Protein AF-A0A3P6SMK1-F1 (afdb_monomer)

Nearest PDB structures (foldseek):
  1g3j-assembly1_A  TM=5.203E-01  e=1.208E-01  Homo sapiens
  7uwi-assembly1_A  TM=5.071E-01  e=1.392E-01  Homo sapiens
  1i7w-assembly1_A  TM=5.171E-01  e=2.229E-01  Mus musculus
  8ru3-assembly1_A  TM=5.133E-01  e=2.691E-01  Homo sapiens
  8eic-assembly1_A  TM=4.887E-01  e=2.449E-01  Homo sapiens

Radius of gyration: 20.31 Å; Cα contacts (8 Å, |Δi|>4): 198; chains: 1; bounding box: 47×31×77 Å

Solvent-accessible surface area (backbone atoms only — not comparable to full-atom values): 10513 Å² total; per-residue (Å²): 108,69,67,59,52,45,54,44,60,34,98,53,89,79,8,54,44,49,51,21,54,69,41,92,47,65,67,42,26,45,50,19,49,52,49,49,49,56,52,60,73,69,58,65,96,82,59,67,70,54,58,57,50,49,49,50,51,38,60,46,52,46,71,41,86,88,62,50,71,69,50,38,52,52,29,34,50,44,46,48,50,48,36,71,71,41,67,92,48,20,64,63,51,49,50,55,51,49,53,55,27,48,54,42,52,61,45,89,68,90,48,71,58,44,42,38,39,18,26,47,35,46,22,39,40,25,69,77,37,42,71,69,38,58,79,46,38,72,60,52,63,68,31,48,69,63,46,46,65,42,92,50,65,68,40,20,55,40,30,48,54,18,50,51,35,46,50,52,52,51,53,54,50,53,54,51,52,53,52,51,48,53,52,52,49,53,55,56,51,62,62,69,72,73,122

Foldseek 3Di:
DVVVLCQCQPPDCPHQLNCQLPDPDQVSNLVSLVNLLVSLVVDDPDPVVSLVVSLVSLVVSLVDPPHDLVSLLSSLLSLLSSLVSVVVCNVVSLVVLLVQLLCLLPDPDDDPSSLSSSLSNLLSCLQRVVVVSLVCLVSVVVRLVVQCPDPDPSSVVSSVSSVVSSVVSVVVVVVVVVVVVVVVVVVVVVVVVPD

Structure (mmCIF, N/CA/C/O backbone):
data_AF-A0A3P6SMK1-F1
#
_entry.id   AF-A0A3P6SMK1-F1
#
loop_
_atom_site.group_PDB
_atom_site.id
_atom_site.type_symbol
_atom_site.label_atom_id
_atom_site.label_alt_id
_atom_site.label_comp_id
_atom_site.label_asym_id
_atom_site.label_entity_id
_atom_site.label_seq_id
_atom_site.pdbx_PDB_ins_code
_atom_site.Cartn_x
_atom_site.Cartn_y
_atom_site.Cartn_z
_atom_site.occupancy
_atom_site.B_iso_or_equiv
_atom_site.auth_seq_id
_atom_site.auth_comp_id
_atom_site.auth_asym_id
_atom_site.auth_atom_id
_atom_site.pdbx_PDB_model_num
ATOM 1 N N . MET A 1 1 ? 26.838 -14.181 -11.789 1.00 58.75 1 MET A N 1
ATOM 2 C CA . MET A 1 1 ? 25.567 -13.913 -11.071 1.00 58.75 1 MET A CA 1
ATOM 3 C C . MET A 1 1 ? 25.528 -12.491 -10.510 1.00 58.75 1 MET A C 1
ATOM 5 O O . MET A 1 1 ? 24.612 -11.769 -10.865 1.00 58.75 1 MET A O 1
ATOM 9 N N . GLN A 1 2 ? 26.526 -12.046 -9.734 1.00 58.38 2 GLN A N 1
ATOM 10 C CA . GLN A 1 2 ? 26.602 -10.652 -9.251 1.00 58.38 2 GLN A CA 1
ATOM 11 C C . GLN A 1 2 ? 26.671 -9.601 -10.376 1.00 58.38 2 GLN A C 1
ATOM 13 O O . GLN A 1 2 ? 25.972 -8.601 -10.291 1.00 58.38 2 GLN A O 1
ATOM 18 N N . GLU A 1 3 ? 27.416 -9.850 -11.461 1.00 59.75 3 GLU A N 1
ATOM 19 C CA . GLU A 1 3 ? 27.462 -8.934 -12.620 1.00 59.75 3 GLU A CA 1
ATOM 20 C C . GLU A 1 3 ? 26.088 -8.756 -13.293 1.00 59.75 3 GLU A C 1
ATOM 22 O O . GLU A 1 3 ? 25.699 -7.643 -13.634 1.00 59.75 3 GLU A O 1
ATOM 27 N N . PHE A 1 4 ? 25.303 -9.832 -13.400 1.00 63.50 4 PHE A N 1
ATOM 28 C CA . PHE A 1 4 ? 23.943 -9.788 -13.947 1.00 63.50 4 PHE A CA 1
ATOM 29 C C . PHE A 1 4 ? 22.987 -8.987 -13.050 1.00 63.50 4 PHE A 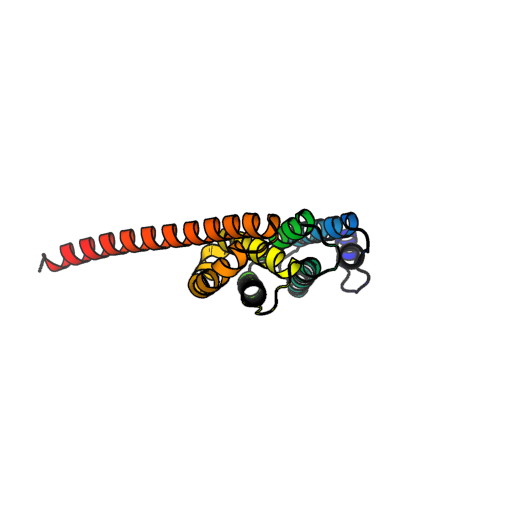C 1
ATOM 31 O O . PHE A 1 4 ? 22.251 -8.136 -13.540 1.00 63.50 4 PHE A O 1
ATOM 38 N N . ILE A 1 5 ? 23.050 -9.190 -11.728 1.00 65.56 5 ILE A N 1
ATOM 39 C CA . ILE A 1 5 ? 22.283 -8.394 -10.754 1.00 65.56 5 ILE A CA 1
ATOM 40 C C . ILE A 1 5 ? 22.693 -6.917 -10.831 1.00 65.56 5 ILE A C 1
ATOM 42 O O . ILE A 1 5 ? 21.832 -6.043 -10.826 1.00 65.56 5 ILE A O 1
ATOM 46 N N . SER A 1 6 ? 23.991 -6.628 -10.976 1.00 64.12 6 SER A N 1
ATOM 47 C 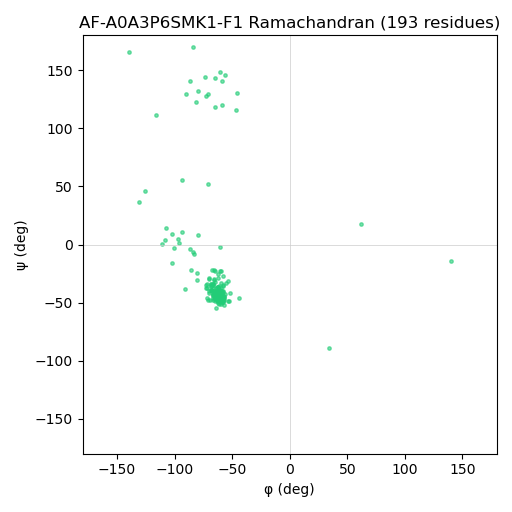CA . SER A 1 6 ? 24.480 -5.251 -11.099 1.00 64.12 6 SER A CA 1
ATOM 48 C C . SER A 1 6 ? 24.036 -4.562 -12.389 1.00 64.12 6 SER A C 1
ATOM 50 O O . SER A 1 6 ? 23.745 -3.374 -12.342 1.00 64.12 6 SER A O 1
ATOM 52 N N . PHE A 1 7 ? 23.916 -5.293 -13.505 1.00 66.81 7 PHE A N 1
ATOM 53 C CA . PHE A 1 7 ? 23.360 -4.768 -14.756 1.00 66.81 7 PHE A CA 1
ATOM 54 C C . PHE A 1 7 ? 21.876 -4.409 -14.596 1.00 66.81 7 PHE A C 1
ATOM 56 O O . PHE A 1 7 ? 21.446 -3.314 -14.963 1.00 66.81 7 PHE A O 1
ATOM 63 N N . LEU A 1 8 ? 21.097 -5.295 -13.972 1.00 62.97 8 LEU A N 1
ATOM 64 C CA . LEU A 1 8 ? 19.675 -5.057 -13.709 1.00 62.97 8 LEU A CA 1
ATOM 65 C C . LEU A 1 8 ? 19.440 -3.892 -12.734 1.00 62.97 8 LEU A C 1
ATOM 67 O O . LEU A 1 8 ? 18.452 -3.171 -12.867 1.00 62.97 8 LEU A O 1
ATOM 71 N N . ASP A 1 9 ? 20.360 -3.686 -11.789 1.00 63.62 9 ASP A N 1
ATOM 72 C CA . ASP A 1 9 ? 20.275 -2.673 -10.733 1.00 63.62 9 ASP A CA 1
ATOM 73 C C . ASP A 1 9 ? 21.145 -1.418 -10.972 1.00 63.62 9 ASP A C 1
ATOM 75 O O . ASP A 1 9 ? 21.279 -0.567 -10.079 1.00 63.62 9 ASP A O 1
ATOM 79 N N . THR A 1 10 ? 21.740 -1.275 -12.164 1.00 63.59 10 THR A N 1
ATOM 80 C CA . THR A 1 10 ? 22.695 -0.196 -12.471 1.00 63.59 10 THR A CA 1
ATOM 81 C C . THR A 1 10 ? 22.158 1.149 -11.968 1.00 63.59 10 THR A C 1
ATOM 83 O O . THR A 1 10 ? 20.995 1.480 -12.183 1.00 63.59 10 THR A O 1
ATOM 86 N N . LYS A 1 11 ? 22.961 1.934 -11.230 1.00 59.03 11 LYS A N 1
ATOM 87 C CA . LYS A 1 11 ? 22.541 3.226 -10.641 1.00 59.03 11 LYS A CA 1
ATOM 88 C C . LYS A 1 11 ? 22.348 4.332 -11.695 1.00 59.03 11 LYS A C 1
ATOM 90 O O . LYS A 1 11 ? 22.907 5.413 -11.555 1.00 59.03 11 LYS A O 1
ATOM 95 N N . SER A 1 12 ? 21.563 4.080 -12.737 1.00 56.66 12 SER A N 1
ATOM 96 C CA . SER A 1 12 ? 21.211 5.048 -13.772 1.00 56.66 12 SER A CA 1
ATOM 97 C C . SER A 1 12 ? 19.739 4.920 -14.182 1.00 56.66 12 SER A C 1
ATOM 99 O O . SER A 1 12 ? 19.064 3.926 -13.900 1.00 56.66 12 SER A O 1
ATOM 101 N N . GLU A 1 13 ? 19.256 5.934 -14.897 1.00 57.19 13 GLU A N 1
ATOM 102 C CA . GLU A 1 13 ? 17.967 5.950 -15.607 1.00 57.19 13 GLU A CA 1
ATOM 103 C C . GLU A 1 13 ? 17.864 4.857 -16.698 1.00 57.19 13 GLU A C 1
ATOM 105 O O . GLU A 1 13 ? 16.825 4.710 -17.329 1.00 57.19 13 GLU A O 1
ATOM 110 N N . GLN A 1 14 ? 18.926 4.069 -16.903 1.00 58.28 14 GLN A N 1
ATOM 111 C CA . GLN A 1 14 ? 19.015 2.955 -17.855 1.00 58.28 14 GLN A CA 1
ATOM 112 C C . GLN A 1 14 ? 18.997 1.588 -17.146 1.00 58.28 14 GLN A C 1
ATOM 114 O O . GLN A 1 14 ? 19.381 0.578 -17.726 1.00 58.28 14 GLN A O 1
ATOM 119 N N . SER A 1 15 ? 18.622 1.529 -15.861 1.00 77.56 15 SER A N 1
ATOM 120 C CA . SER A 1 15 ? 18.376 0.230 -15.219 1.00 77.56 15 SER A CA 1
ATOM 121 C C . SER A 1 15 ? 17.177 -0.461 -15.864 1.00 77.56 15 SER A C 1
ATOM 123 O O . SER A 1 15 ? 16.170 0.188 -16.152 1.00 77.56 15 SER A O 1
ATOM 125 N N . ALA A 1 16 ? 17.238 -1.787 -15.993 1.00 83.50 16 ALA A N 1
ATOM 126 C CA . ALA A 1 16 ? 16.109 -2.582 -16.480 1.00 83.50 16 ALA A CA 1
ATOM 127 C C . ALA A 1 16 ? 14.836 -2.341 -15.644 1.00 83.50 16 ALA A C 1
ATOM 129 O O . ALA A 1 16 ? 13.730 -2.324 -16.177 1.00 83.50 16 ALA A O 1
ATOM 130 N N . VAL A 1 17 ? 14.992 -2.082 -14.337 1.00 87.69 17 VAL A N 1
ATOM 131 C CA . VAL A 1 17 ? 13.890 -1.670 -13.452 1.00 87.69 17 VAL A CA 1
ATOM 132 C C . VAL A 1 17 ? 13.245 -0.373 -13.935 1.00 87.69 17 VAL A C 1
ATOM 134 O O . VAL A 1 17 ? 12.023 -0.302 -14.036 1.00 87.69 17 VAL A O 1
ATOM 137 N N . HIS A 1 18 ? 14.044 0.655 -14.222 1.00 89.31 18 HIS A N 1
ATOM 138 C CA . HIS A 1 18 ? 13.529 1.936 -14.694 1.00 89.31 18 HIS A CA 1
ATOM 139 C C . HIS A 1 18 ? 12.824 1.784 -16.048 1.00 89.31 18 HIS A C 1
ATOM 141 O O . HIS A 1 18 ? 11.696 2.245 -16.198 1.00 89.31 18 HIS A O 1
ATOM 147 N N . GLU A 1 19 ? 13.431 1.084 -17.005 1.00 90.50 19 GLU A N 1
ATOM 148 C CA . GLU A 1 19 ? 12.826 0.848 -18.323 1.00 90.50 19 GLU A CA 1
ATOM 149 C C . GLU A 1 19 ? 11.464 0.149 -18.213 1.00 90.50 19 GLU A C 1
ATOM 151 O O . GLU A 1 19 ? 10.476 0.638 -18.759 1.00 90.50 19 GLU A O 1
ATOM 156 N N . CYS A 1 20 ? 11.376 -0.918 -17.414 1.00 92.88 20 CYS A N 1
ATOM 157 C CA . CYS A 1 20 ? 10.127 -1.650 -17.199 1.00 92.88 20 CYS A CA 1
ATOM 158 C C . CYS A 1 20 ? 9.047 -0.780 -16.533 1.00 92.88 20 CYS A C 1
ATOM 160 O O . CYS A 1 20 ? 7.900 -0.752 -16.972 1.00 92.88 20 CYS A O 1
ATOM 162 N N . ILE A 1 21 ? 9.398 -0.041 -15.473 1.00 93.25 21 ILE A N 1
ATOM 163 C CA . ILE A 1 21 ? 8.440 0.766 -14.696 1.00 93.25 21 ILE A CA 1
ATOM 164 C C . ILE A 1 21 ? 7.863 1.928 -15.516 1.00 93.25 21 ILE A C 1
ATOM 166 O O . ILE A 1 21 ? 6.707 2.301 -15.317 1.00 93.25 21 ILE A O 1
ATOM 170 N N . TYR A 1 22 ? 8.647 2.512 -16.423 1.00 92.19 22 TYR A N 1
ATOM 171 C CA . TYR A 1 22 ? 8.221 3.644 -17.251 1.00 92.19 22 TYR A CA 1
ATOM 172 C C . TYR A 1 22 ? 7.723 3.236 -18.642 1.00 92.19 22 TYR A C 1
ATOM 174 O O . TYR A 1 22 ? 7.319 4.107 -19.417 1.00 92.19 22 TYR A O 1
ATOM 182 N N . SER A 1 23 ? 7.697 1.937 -18.943 1.00 92.75 23 SER A N 1
ATOM 183 C CA . SER A 1 23 ? 7.122 1.412 -20.177 1.00 92.75 23 SER A CA 1
ATOM 184 C C . SER A 1 23 ? 5.657 1.837 -20.348 1.00 92.75 23 SER A C 1
ATOM 186 O O . SER A 1 23 ? 4.926 1.963 -19.361 1.00 92.75 23 SER A O 1
ATOM 188 N N . PRO A 1 24 ? 5.173 2.072 -21.580 1.00 92.44 24 PRO A N 1
ATOM 189 C CA . PRO A 1 24 ? 3.744 2.217 -21.829 1.00 92.44 24 PRO A CA 1
ATOM 190 C C . PRO A 1 24 ? 2.968 0.909 -21.611 1.00 92.44 24 PRO A C 1
ATOM 192 O O . PRO A 1 24 ? 1.760 0.979 -21.372 1.00 92.44 24 PRO A O 1
ATOM 195 N N . ASP A 1 25 ? 3.631 -0.250 -21.681 1.00 94.44 25 ASP A N 1
ATOM 196 C CA . ASP A 1 2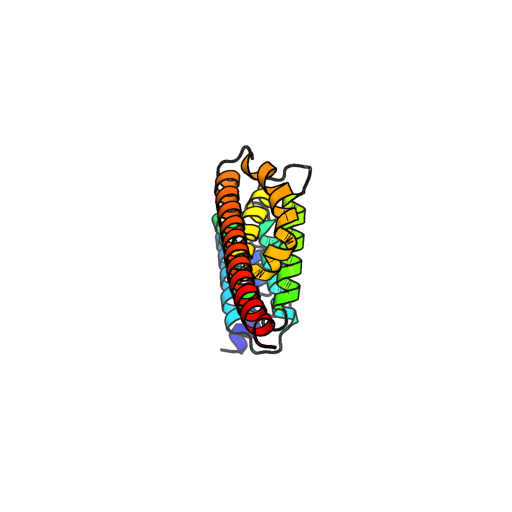5 ? 3.001 -1.555 -21.497 1.00 94.44 25 ASP A CA 1
ATOM 197 C C . ASP A 1 25 ? 2.788 -1.871 -20.011 1.00 94.44 25 ASP A C 1
ATOM 199 O O . ASP A 1 25 ? 3.669 -1.728 -19.161 1.00 94.44 25 ASP A O 1
ATOM 203 N N . LEU A 1 26 ? 1.575 -2.306 -19.691 1.00 94.81 26 LEU A N 1
ATOM 204 C CA . LEU A 1 26 ? 1.170 -2.651 -18.340 1.00 94.81 26 LEU A CA 1
ATOM 205 C C . LEU A 1 26 ? 1.877 -3.914 -17.840 1.00 94.81 26 LEU A C 1
ATOM 207 O O . LEU A 1 26 ? 2.206 -3.994 -16.654 1.00 94.81 26 LEU A O 1
ATOM 211 N N . ASP A 1 27 ? 2.117 -4.882 -18.722 1.00 95.56 27 ASP A N 1
ATOM 212 C CA . ASP A 1 27 ? 2.786 -6.125 -18.345 1.00 95.56 27 ASP A CA 1
ATOM 213 C C . ASP A 1 27 ? 4.274 -5.884 -18.067 1.00 95.56 27 ASP A C 1
ATOM 215 O O . ASP A 1 27 ? 4.798 -6.399 -17.077 1.00 95.56 27 ASP A O 1
ATOM 219 N N . GLU A 1 28 ? 4.927 -4.999 -18.826 1.00 95.38 28 GLU A N 1
ATOM 220 C CA . GLU A 1 28 ? 6.287 -4.540 -18.519 1.00 95.38 28 GLU A CA 1
ATOM 221 C C . GLU A 1 28 ? 6.357 -3.790 -17.181 1.00 95.38 28 GLU A C 1
ATOM 223 O O . GLU A 1 28 ? 7.241 -4.072 -16.368 1.00 95.38 28 GLU A O 1
ATOM 228 N N . LYS A 1 29 ? 5.385 -2.924 -16.860 1.00 95.75 29 LYS A N 1
ATOM 229 C CA . LYS A 1 29 ? 5.321 -2.295 -15.525 1.00 95.75 29 LYS A CA 1
ATOM 230 C C . LYS A 1 29 ? 5.222 -3.331 -14.413 1.00 95.75 29 LYS A C 1
ATOM 232 O O . LYS A 1 29 ? 5.931 -3.231 -13.410 1.00 95.75 29 LYS A O 1
ATOM 237 N N . LYS A 1 30 ? 4.353 -4.336 -14.578 1.00 96.31 30 LYS A N 1
ATOM 238 C CA . LYS A 1 30 ? 4.196 -5.437 -13.615 1.00 96.31 30 LYS A CA 1
ATOM 239 C C . LYS A 1 30 ? 5.488 -6.244 -13.490 1.00 96.31 30 LYS A C 1
ATOM 241 O O . LYS A 1 30 ? 5.900 -6.537 -12.368 1.00 96.31 30 LYS A O 1
ATOM 246 N N . ALA A 1 31 ? 6.169 -6.531 -14.600 1.00 95.44 31 ALA A N 1
ATOM 247 C CA . ALA A 1 31 ? 7.483 -7.168 -14.598 1.00 95.44 31 ALA A CA 1
ATOM 248 C C . ALA A 1 31 ? 8.519 -6.335 -13.823 1.00 95.44 31 ALA A C 1
ATOM 250 O O . ALA A 1 31 ? 9.269 -6.888 -13.022 1.00 95.44 31 ALA A O 1
ATOM 251 N N . GLY A 1 32 ? 8.496 -5.006 -13.966 1.00 94.81 32 GLY A N 1
ATOM 252 C CA . GLY A 1 32 ? 9.325 -4.086 -13.184 1.00 94.81 32 GLY A CA 1
ATOM 253 C C . GLY A 1 32 ? 9.083 -4.187 -11.674 1.00 94.81 32 GLY A C 1
ATOM 254 O O . GLY A 1 32 ? 10.039 -4.204 -10.898 1.00 94.81 32 GLY A O 1
ATOM 255 N N . ILE A 1 33 ? 7.824 -4.323 -11.240 1.00 96.50 33 ILE A N 1
ATOM 256 C CA . ILE A 1 33 ? 7.478 -4.536 -9.822 1.00 96.50 33 ILE A CA 1
ATOM 257 C C . ILE A 1 33 ? 8.059 -5.863 -9.314 1.00 96.50 33 ILE A C 1
ATOM 259 O O . ILE A 1 33 ? 8.670 -5.894 -8.245 1.00 96.50 33 ILE A O 1
ATOM 263 N N . PHE A 1 34 ? 7.910 -6.951 -10.074 1.00 94.62 34 PHE A N 1
ATOM 264 C CA . PHE A 1 34 ? 8.492 -8.247 -9.707 1.00 94.62 34 PHE A CA 1
ATOM 265 C C . PHE A 1 34 ? 10.018 -8.191 -9.646 1.00 94.62 34 PHE A C 1
ATOM 267 O O . PHE A 1 34 ? 10.612 -8.702 -8.698 1.00 94.62 34 PHE A O 1
ATOM 274 N N . LEU A 1 35 ? 10.649 -7.518 -10.608 1.00 92.44 35 LEU A N 1
ATOM 275 C CA . LEU A 1 35 ? 12.094 -7.340 -10.633 1.00 92.44 35 LEU A CA 1
ATOM 276 C C . LEU A 1 35 ? 12.586 -6.605 -9.379 1.00 92.44 35 LEU A C 1
ATOM 278 O O . LEU A 1 35 ? 13.572 -7.027 -8.782 1.00 92.44 35 LEU A O 1
ATOM 282 N N . ILE A 1 36 ? 11.874 -5.566 -8.929 1.00 92.19 36 ILE A N 1
ATOM 283 C CA . ILE A 1 36 ? 12.171 -4.874 -7.665 1.00 92.19 36 ILE A CA 1
ATOM 284 C C . ILE A 1 36 ? 12.139 -5.844 -6.477 1.00 92.19 36 ILE A C 1
ATOM 286 O O . ILE A 1 36 ? 13.058 -5.821 -5.659 1.00 92.19 36 ILE A O 1
ATOM 290 N N . VAL A 1 37 ? 11.115 -6.698 -6.379 1.00 91.94 37 VAL A N 1
ATOM 291 C CA . VAL A 1 37 ? 10.989 -7.684 -5.289 1.00 91.94 37 VAL A CA 1
ATOM 292 C C . VAL A 1 37 ? 12.164 -8.665 -5.305 1.00 91.94 37 VAL A C 1
ATOM 294 O O . VAL A 1 37 ? 12.833 -8.828 -4.285 1.00 91.94 37 VAL A O 1
ATOM 297 N N . CYS A 1 38 ? 12.485 -9.240 -6.466 1.00 89.19 38 CYS A N 1
ATOM 298 C CA . CYS A 1 38 ? 13.612 -10.164 -6.609 1.00 89.19 38 CYS A CA 1
ATOM 299 C C . CYS A 1 38 ? 14.955 -9.499 -6.270 1.00 89.19 38 CYS A C 1
ATOM 301 O O . CYS A 1 38 ? 15.786 -10.078 -5.573 1.00 89.19 38 CYS A O 1
ATOM 303 N N . LEU A 1 39 ? 15.184 -8.266 -6.730 1.00 86.19 39 LEU A N 1
ATOM 304 C CA . LEU A 1 39 ? 16.423 -7.542 -6.440 1.00 86.19 39 LEU A CA 1
ATOM 305 C C . LEU A 1 39 ? 16.529 -7.161 -4.958 1.00 86.19 39 LEU A C 1
ATOM 307 O O . LEU A 1 39 ? 17.626 -7.211 -4.398 1.00 86.19 39 LEU A O 1
ATOM 311 N N . ALA A 1 40 ? 15.411 -6.824 -4.307 1.00 85.44 40 ALA A N 1
ATOM 312 C CA . ALA A 1 40 ? 15.376 -6.541 -2.875 1.00 85.44 40 ALA A CA 1
ATOM 313 C C . ALA A 1 40 ? 15.776 -7.770 -2.038 1.00 85.44 40 ALA A C 1
ATOM 315 O O . ALA A 1 40 ? 16.575 -7.629 -1.113 1.00 85.44 40 ALA A O 1
ATOM 316 N N . GLU A 1 41 ? 15.314 -8.971 -2.404 1.00 79.31 41 GLU A N 1
ATOM 317 C CA . GLU A 1 41 ? 15.696 -10.237 -1.748 1.00 79.31 41 GLU A CA 1
ATOM 318 C C . GLU A 1 41 ? 17.191 -10.548 -1.842 1.00 79.31 41 GLU A C 1
ATOM 320 O O . GLU A 1 41 ? 17.778 -11.089 -0.908 1.00 79.31 41 GLU A O 1
ATOM 325 N N . THR A 1 42 ? 17.816 -10.204 -2.968 1.00 74.25 42 THR A N 1
ATOM 326 C CA . THR A 1 42 ? 19.234 -10.511 -3.221 1.00 74.25 42 THR A CA 1
ATOM 327 C C . THR A 1 42 ? 20.211 -9.493 -2.633 1.00 74.25 42 THR A C 1
ATOM 329 O O . THR A 1 42 ? 21.425 -9.691 -2.708 1.00 74.25 42 THR A O 1
ATOM 332 N N . SER A 1 43 ? 19.708 -8.387 -2.078 1.00 63.25 43 SER A N 1
ATOM 333 C CA . SER A 1 43 ? 20.557 -7.295 -1.604 1.00 63.25 43 SER A CA 1
ATOM 334 C C . SER A 1 43 ? 21.341 -7.678 -0.340 1.00 63.25 43 SER A C 1
ATOM 336 O O . SER A 1 43 ? 20.790 -8.190 0.632 1.00 63.25 43 SER A O 1
ATOM 338 N N . ILE A 1 44 ? 22.657 -7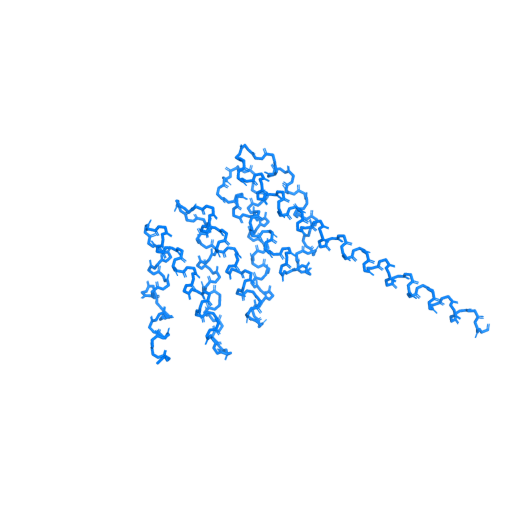.442 -0.369 1.00 57.28 44 ILE A N 1
ATOM 339 C CA . ILE A 1 44 ? 23.561 -7.640 0.773 1.00 57.28 44 ILE A CA 1
ATOM 340 C C . ILE A 1 44 ? 23.538 -6.357 1.617 1.00 57.28 44 ILE A C 1
ATOM 342 O O . ILE A 1 44 ? 23.485 -5.254 1.066 1.00 57.28 44 ILE A O 1
ATOM 346 N N . ASP A 1 45 ? 23.557 -6.497 2.947 1.00 52.88 45 ASP A N 1
ATOM 347 C CA . ASP A 1 45 ? 23.515 -5.386 3.907 1.00 52.88 45 ASP A CA 1
ATOM 348 C C . ASP A 1 45 ? 24.525 -4.272 3.511 1.00 52.88 45 ASP A C 1
ATOM 350 O O . ASP A 1 45 ? 25.734 -4.500 3.491 1.00 52.88 45 ASP A O 1
ATOM 354 N N . GLY A 1 46 ? 24.037 -3.065 3.173 1.00 53.78 46 GLY A N 1
ATOM 355 C CA . GLY A 1 46 ? 24.884 -1.897 2.855 1.00 53.78 46 GLY A CA 1
ATOM 356 C C . GLY A 1 46 ? 24.433 -1.003 1.687 1.00 53.78 46 GLY A C 1
ATOM 357 O O . GLY A 1 46 ? 24.895 0.131 1.578 1.00 53.78 46 GLY A O 1
ATOM 358 N N . GLU A 1 47 ? 23.503 -1.442 0.834 1.00 62.84 47 GLU A N 1
ATOM 359 C CA . GLU A 1 47 ? 23.048 -0.665 -0.339 1.00 62.84 47 GLU A CA 1
ATOM 360 C C . GLU A 1 47 ? 21.795 0.181 -0.061 1.00 62.84 47 GLU A C 1
ATOM 362 O O . GLU A 1 47 ? 20.784 0.115 -0.759 1.00 62.84 47 GLU A O 1
ATOM 367 N N . SER A 1 48 ? 21.891 1.030 0.960 1.00 65.25 48 SER A N 1
ATOM 368 C CA . SER A 1 48 ? 20.841 1.942 1.440 1.00 65.25 48 SER A CA 1
ATOM 369 C C . SER A 1 48 ? 20.070 2.701 0.353 1.00 65.25 48 SER A C 1
ATOM 371 O O . SER A 1 48 ? 18.840 2.742 0.360 1.00 65.25 48 SER A O 1
ATOM 373 N N . ASN A 1 49 ? 20.780 3.264 -0.627 1.00 74.25 49 ASN A N 1
ATOM 374 C CA . ASN A 1 49 ? 20.159 4.036 -1.708 1.00 74.25 49 ASN A CA 1
ATOM 375 C C . ASN A 1 49 ? 19.253 3.197 -2.625 1.00 74.25 49 ASN A C 1
ATOM 377 O O . ASN A 1 49 ? 18.370 3.758 -3.274 1.00 74.25 49 ASN A O 1
ATOM 381 N N . ARG A 1 50 ? 19.446 1.873 -2.699 1.00 79.44 50 ARG A N 1
ATOM 382 C CA . ARG A 1 50 ? 18.623 0.997 -3.545 1.00 79.44 50 ARG A CA 1
ATOM 383 C C . ARG A 1 50 ? 17.207 0.882 -2.999 1.00 79.44 50 ARG A C 1
ATOM 385 O O . ARG A 1 50 ? 16.254 1.058 -3.750 1.00 79.44 50 ARG A O 1
ATOM 392 N N . VAL A 1 51 ? 17.077 0.636 -1.697 1.00 84.31 51 VAL A N 1
ATOM 393 C CA . VAL A 1 51 ? 15.785 0.475 -1.016 1.00 84.31 51 VAL A CA 1
ATOM 394 C C . VAL A 1 51 ? 14.922 1.723 -1.201 1.00 84.31 51 VAL A C 1
ATOM 396 O O . VAL A 1 51 ? 13.783 1.636 -1.652 1.00 84.31 51 VAL A O 1
ATOM 399 N N . VAL A 1 52 ? 15.489 2.902 -0.940 1.00 86.19 52 VAL A N 1
ATOM 400 C CA . VAL A 1 52 ? 14.775 4.177 -1.102 1.00 86.19 52 VAL A CA 1
ATOM 401 C C . VAL A 1 52 ? 14.353 4.394 -2.560 1.00 86.19 52 VAL A C 1
ATOM 403 O O . VAL A 1 52 ? 13.220 4.799 -2.828 1.00 86.19 52 VAL A O 1
ATOM 406 N N . ARG A 1 53 ? 15.228 4.080 -3.523 1.00 88.38 53 ARG A N 1
ATOM 407 C CA . ARG A 1 53 ? 14.919 4.171 -4.958 1.00 88.38 53 ARG A CA 1
ATOM 408 C C . ARG A 1 53 ? 13.783 3.231 -5.367 1.00 88.38 53 ARG A C 1
ATOM 410 O O . ARG A 1 53 ? 12.870 3.661 -6.064 1.00 88.38 53 ARG A O 1
ATOM 417 N N . PHE A 1 54 ? 13.813 1.977 -4.927 1.00 91.31 54 PHE A N 1
ATOM 418 C CA . PHE A 1 54 ? 12.756 1.005 -5.205 1.00 91.31 54 PHE A CA 1
ATOM 419 C C . PHE A 1 54 ? 11.416 1.443 -4.624 1.00 91.31 54 PHE A C 1
ATOM 421 O O . PHE A 1 54 ? 10.416 1.429 -5.338 1.00 91.31 54 PHE A O 1
ATOM 428 N N . ALA A 1 55 ? 11.399 1.931 -3.383 1.00 92.88 55 ALA A N 1
ATOM 429 C CA . ALA A 1 55 ? 10.190 2.493 -2.794 1.00 92.88 55 ALA A CA 1
ATOM 430 C C . ALA A 1 55 ? 9.640 3.663 -3.626 1.00 92.88 55 ALA A C 1
ATOM 432 O O . ALA A 1 55 ? 8.436 3.743 -3.858 1.00 92.88 55 ALA A O 1
ATOM 433 N N . ASN A 1 56 ? 10.512 4.539 -4.140 1.00 93.25 56 ASN A N 1
ATOM 434 C CA . ASN A 1 56 ? 10.100 5.643 -5.009 1.00 93.25 56 ASN A CA 1
ATOM 435 C C . ASN A 1 56 ? 9.487 5.157 -6.328 1.00 93.25 56 ASN A C 1
ATOM 437 O O . ASN A 1 56 ? 8.467 5.702 -6.745 1.00 93.25 56 ASN A O 1
ATOM 441 N N . PHE A 1 57 ? 10.065 4.136 -6.968 1.00 94.38 57 PHE A N 1
ATOM 442 C CA . PHE A 1 57 ? 9.481 3.550 -8.178 1.00 94.38 57 PHE A CA 1
ATOM 443 C C . PHE A 1 57 ? 8.107 2.941 -7.904 1.00 94.38 57 PHE A C 1
ATOM 445 O O . PHE A 1 57 ? 7.158 3.238 -8.625 1.00 94.38 57 PHE A O 1
ATOM 452 N N . LEU A 1 58 ? 7.968 2.164 -6.829 1.00 96.75 58 LEU A N 1
ATOM 453 C CA . LEU A 1 58 ? 6.694 1.542 -6.468 1.00 96.75 58 LEU A CA 1
ATOM 454 C C . LEU A 1 58 ? 5.617 2.583 -6.129 1.00 96.75 58 LEU A C 1
ATOM 456 O O . LEU A 1 58 ? 4.495 2.484 -6.619 1.00 96.75 58 LEU A O 1
ATOM 460 N N . LEU A 1 59 ? 5.953 3.628 -5.364 1.00 96.00 59 LEU A N 1
ATOM 461 C CA . LEU A 1 59 ? 5.034 4.744 -5.104 1.00 96.00 59 LEU A CA 1
ATOM 462 C C . LEU A 1 59 ? 4.669 5.491 -6.393 1.00 96.00 59 LEU A C 1
ATOM 464 O O . LEU A 1 59 ? 3.522 5.903 -6.567 1.00 96.00 59 LEU A O 1
ATOM 468 N N . LYS A 1 60 ? 5.617 5.640 -7.327 1.00 95.12 60 LYS A N 1
ATOM 469 C CA . LYS A 1 60 ? 5.357 6.287 -8.614 1.00 95.12 60 LYS A CA 1
ATOM 470 C C . LYS A 1 60 ? 4.359 5.489 -9.450 1.00 95.12 60 LYS A C 1
ATOM 472 O O . LYS A 1 60 ? 3.425 6.101 -9.973 1.00 95.12 60 LYS A O 1
ATOM 477 N N . VAL A 1 61 ? 4.510 4.164 -9.524 1.00 96.12 61 VAL A N 1
ATOM 478 C CA . VAL A 1 61 ? 3.605 3.253 -10.250 1.00 96.12 61 VAL A CA 1
ATOM 479 C C . VAL A 1 61 ? 2.146 3.463 -9.852 1.00 96.12 61 VAL A C 1
ATOM 481 O O . VAL A 1 61 ? 1.281 3.541 -10.721 1.00 96.12 61 VAL A O 1
ATOM 484 N N . LEU A 1 62 ? 1.871 3.652 -8.558 1.00 96.81 62 LEU A N 1
ATOM 485 C CA . LEU A 1 62 ? 0.514 3.873 -8.042 1.00 96.81 62 LEU A CA 1
ATOM 486 C C . LEU A 1 62 ? -0.180 5.109 -8.635 1.00 96.81 62 LEU A C 1
ATOM 488 O O . LEU A 1 62 ? -1.407 5.182 -8.656 1.00 96.81 62 LEU A O 1
ATOM 492 N N . THR A 1 63 ? 0.595 6.068 -9.140 1.00 94.56 63 THR A N 1
ATOM 493 C CA . THR A 1 63 ? 0.103 7.330 -9.715 1.00 94.56 63 THR A CA 1
ATOM 494 C C . THR A 1 63 ? 0.291 7.431 -11.227 1.00 94.56 63 THR A C 1
ATOM 496 O O . THR A 1 63 ? -0.037 8.459 -11.818 1.00 94.56 63 THR A O 1
ATOM 499 N N . MET A 1 64 ? 0.850 6.401 -11.868 1.00 94.00 64 MET A N 1
ATOM 500 C CA . MET A 1 64 ? 1.081 6.415 -13.309 1.00 94.00 64 MET A CA 1
ATOM 501 C C . MET A 1 64 ? -0.224 6.243 -14.088 1.00 94.00 64 MET A C 1
ATOM 503 O O . MET A 1 64 ? -1.080 5.456 -13.685 1.00 94.00 64 MET A O 1
ATOM 507 N N . PRO A 1 65 ? -0.374 6.912 -15.242 1.00 89.62 65 PRO A N 1
ATOM 508 C CA . PRO A 1 65 ? -1.557 6.736 -16.068 1.00 89.62 65 PRO A CA 1
ATOM 509 C C . PRO A 1 65 ? -1.690 5.278 -16.527 1.00 89.62 65 PRO A C 1
ATOM 511 O O . PRO A 1 65 ? -0.691 4.584 -16.750 1.00 89.62 65 PRO A O 1
ATOM 514 N N . ASN A 1 66 ? -2.939 4.843 -16.695 1.00 87.75 66 ASN A N 1
ATOM 515 C CA . ASN A 1 66 ? -3.322 3.516 -17.187 1.00 87.75 66 ASN A CA 1
ATOM 516 C C . ASN A 1 66 ? -2.865 2.333 -16.312 1.00 87.75 66 ASN A C 1
ATOM 518 O O . ASN A 1 66 ? -2.847 1.204 -16.796 1.00 87.75 66 ASN A O 1
ATOM 522 N N . MET A 1 67 ? -2.499 2.558 -15.044 1.00 94.50 67 MET A N 1
ATOM 523 C CA . MET A 1 67 ? -2.248 1.450 -14.120 1.00 94.50 67 MET A CA 1
ATOM 524 C C . MET A 1 67 ? -3.570 0.792 -13.715 1.00 94.50 67 MET A C 1
ATOM 526 O O . MET A 1 67 ? -4.497 1.474 -13.274 1.00 94.50 67 MET A O 1
ATOM 530 N N . ASP A 1 68 ? -3.660 -0.528 -13.862 1.00 94.62 68 ASP A N 1
ATOM 531 C CA . ASP A 1 68 ? -4.829 -1.302 -13.452 1.00 94.62 68 ASP A CA 1
ATOM 532 C C . ASP A 1 68 ? -4.794 -1.659 -11.957 1.00 94.62 68 ASP A C 1
ATOM 534 O O . ASP A 1 68 ? -3.796 -1.478 -11.256 1.00 94.62 68 ASP A O 1
ATOM 538 N N . GLU A 1 69 ? -5.917 -2.174 -11.455 1.00 95.12 69 GLU A N 1
ATOM 539 C CA . GLU A 1 69 ? -6.063 -2.586 -10.055 1.00 95.12 69 GLU A CA 1
ATOM 540 C C . GLU A 1 69 ? -5.039 -3.657 -9.665 1.00 95.12 69 GLU A C 1
ATOM 542 O O . GLU A 1 69 ? -4.356 -3.504 -8.656 1.00 95.12 69 GLU A O 1
ATOM 547 N N . ALA A 1 70 ? -4.857 -4.687 -10.497 1.00 96.44 70 ALA A N 1
ATOM 548 C CA . ALA A 1 70 ? -3.893 -5.755 -10.238 1.00 96.44 70 ALA A CA 1
ATOM 549 C C . ALA A 1 70 ? -2.455 -5.221 -10.140 1.00 96.44 70 ALA A C 1
ATOM 551 O O . ALA A 1 70 ? -1.688 -5.627 -9.270 1.00 96.44 70 ALA A O 1
ATOM 552 N N . GLY A 1 71 ? -2.089 -4.281 -11.008 1.00 97.25 71 GLY A N 1
ATOM 553 C CA . GLY A 1 71 ? -0.812 -3.594 -10.969 1.00 97.25 71 GLY A CA 1
ATOM 554 C C . GLY A 1 71 ? -0.608 -2.774 -9.696 1.00 97.25 71 GLY A C 1
ATOM 555 O O . GLY A 1 71 ? 0.461 -2.835 -9.087 1.00 97.25 71 GLY A O 1
ATOM 556 N N . MET A 1 72 ? -1.634 -2.036 -9.264 1.00 97.81 72 MET A N 1
ATOM 557 C CA . MET A 1 72 ? -1.588 -1.291 -8.003 1.00 97.81 72 MET A CA 1
ATOM 558 C C . MET A 1 72 ? -1.467 -2.221 -6.792 1.00 97.81 72 MET A C 1
ATOM 560 O O . MET A 1 72 ? -0.660 -1.948 -5.908 1.00 97.81 72 MET A O 1
ATOM 564 N N . GLU A 1 73 ? -2.192 -3.342 -6.770 1.00 97.94 73 GLU A N 1
ATOM 565 C CA . GLU A 1 73 ? -2.067 -4.356 -5.716 1.00 97.94 73 GLU A CA 1
ATOM 566 C C . GLU A 1 73 ? -0.662 -4.963 -5.645 1.00 97.94 73 GLU A C 1
ATOM 568 O O . GLU A 1 73 ? -0.124 -5.165 -4.556 1.00 97.94 73 GLU A O 1
ATOM 573 N N . LEU A 1 74 ? -0.052 -5.260 -6.797 1.00 98.31 74 LEU A N 1
ATOM 574 C CA . LEU A 1 74 ? 1.325 -5.750 -6.845 1.00 98.31 74 LEU A CA 1
ATOM 575 C C . LEU A 1 74 ? 2.292 -4.708 -6.273 1.00 98.31 74 LEU A C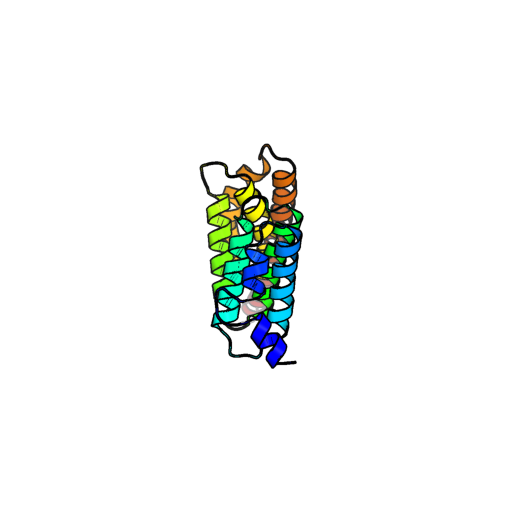 1
ATOM 577 O O . LEU A 1 74 ? 3.156 -5.056 -5.469 1.00 98.31 74 LEU A O 1
ATOM 581 N N . ALA A 1 75 ? 2.122 -3.433 -6.630 1.00 98.31 75 ALA A N 1
ATOM 582 C CA . ALA A 1 75 ? 2.979 -2.355 -6.147 1.00 98.31 75 ALA A CA 1
ATOM 583 C C . ALA A 1 75 ? 2.849 -2.131 -4.629 1.00 98.31 75 ALA A C 1
ATOM 585 O O . ALA A 1 75 ? 3.865 -1.986 -3.946 1.00 98.31 75 ALA A O 1
ATOM 586 N N . THR A 1 76 ? 1.632 -2.140 -4.070 1.00 98.31 76 THR A N 1
ATOM 587 C CA . THR A 1 76 ? 1.435 -1.968 -2.618 1.00 98.31 76 THR A CA 1
ATOM 588 C C . THR A 1 76 ? 1.962 -3.156 -1.817 1.00 98.31 76 THR A C 1
ATOM 590 O O . THR A 1 76 ? 2.594 -2.954 -0.778 1.00 98.31 76 THR A O 1
ATOM 593 N N . ARG A 1 77 ? 1.788 -4.390 -2.310 1.00 97.88 77 ARG A N 1
ATOM 594 C CA . ARG A 1 77 ? 2.393 -5.584 -1.696 1.00 97.88 77 ARG A CA 1
ATOM 595 C C . ARG A 1 77 ? 3.915 -5.540 -1.760 1.00 97.88 77 ARG A C 1
ATOM 597 O O . ARG A 1 77 ? 4.569 -5.845 -0.767 1.00 97.88 77 ARG A O 1
ATOM 604 N N . ALA A 1 78 ? 4.485 -5.116 -2.888 1.00 97.44 78 ALA A N 1
ATOM 605 C CA . ALA A 1 78 ? 5.929 -4.949 -3.031 1.00 97.44 78 ALA A CA 1
ATOM 606 C C . ALA A 1 78 ? 6.487 -3.892 -2.059 1.00 97.44 78 ALA A C 1
ATOM 608 O O . ALA A 1 78 ? 7.564 -4.093 -1.502 1.00 97.44 78 ALA A O 1
ATOM 609 N N . LEU A 1 79 ? 5.748 -2.808 -1.783 1.00 97.44 79 LEU A N 1
ATOM 610 C CA . LEU A 1 79 ? 6.122 -1.829 -0.752 1.00 97.44 79 LEU A CA 1
ATOM 611 C C . LEU A 1 79 ? 6.135 -2.454 0.647 1.00 97.44 79 LEU A C 1
ATOM 613 O O . LEU A 1 79 ? 7.107 -2.286 1.383 1.00 97.44 79 LEU A O 1
ATOM 617 N N . ALA A 1 80 ? 5.091 -3.203 1.012 1.00 96.19 80 ALA A N 1
ATOM 618 C CA . ALA A 1 80 ? 5.033 -3.892 2.301 1.00 96.19 80 ALA A CA 1
ATOM 619 C C . ALA A 1 80 ? 6.135 -4.950 2.449 1.00 96.19 80 ALA A C 1
ATOM 621 O O . ALA A 1 80 ? 6.706 -5.104 3.530 1.00 96.19 80 ALA A O 1
ATOM 622 N N . PHE A 1 81 ? 6.464 -5.645 1.361 1.00 94.94 81 PHE A N 1
ATOM 623 C CA . PHE A 1 81 ? 7.587 -6.570 1.304 1.00 94.94 81 PHE A CA 1
ATOM 624 C C . PHE A 1 81 ? 8.923 -5.853 1.527 1.00 94.94 81 PHE A C 1
ATOM 626 O O . PHE A 1 81 ? 9.711 -6.256 2.380 1.00 94.94 81 PHE A O 1
ATOM 633 N N . LEU A 1 82 ? 9.153 -4.747 0.816 1.00 92.81 82 LEU A N 1
ATOM 634 C CA . LEU A 1 82 ? 10.367 -3.947 0.942 1.00 92.81 82 LEU A CA 1
ATOM 635 C C . LEU A 1 82 ? 10.538 -3.390 2.362 1.00 92.81 82 LEU A C 1
ATOM 637 O O . LEU A 1 82 ? 11.641 -3.385 2.902 1.00 92.81 82 LEU A O 1
ATOM 641 N N . ILE A 1 83 ? 9.450 -2.968 3.008 1.00 93.19 83 ILE A N 1
ATOM 642 C CA . ILE A 1 83 ? 9.461 -2.558 4.417 1.00 93.19 83 ILE A CA 1
ATOM 643 C C . ILE A 1 83 ? 9.953 -3.699 5.319 1.00 93.19 83 ILE A C 1
ATOM 645 O O . ILE A 1 83 ? 10.805 -3.476 6.174 1.00 93.19 83 ILE A O 1
ATOM 649 N N . GLN A 1 84 ? 9.451 -4.919 5.127 1.00 90.94 84 GLN A N 1
ATOM 650 C CA . GLN A 1 84 ? 9.816 -6.064 5.968 1.00 90.94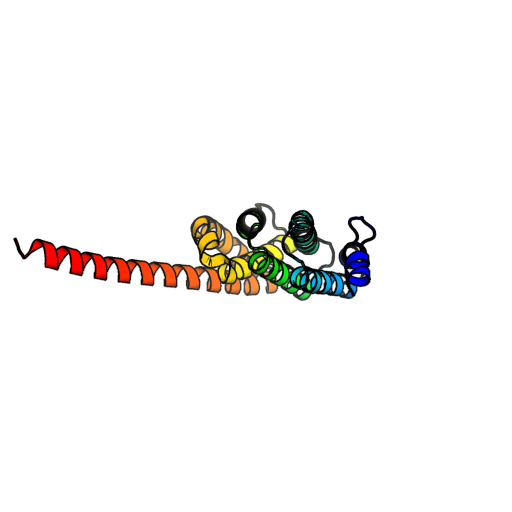 84 GLN A CA 1
ATOM 651 C C . GLN A 1 84 ? 11.269 -6.506 5.777 1.00 90.94 84 GLN A C 1
ATOM 653 O O . GLN A 1 84 ? 11.911 -6.938 6.734 1.00 90.94 84 GLN A O 1
ATOM 658 N N . THR A 1 85 ? 11.800 -6.387 4.562 1.00 88.12 85 THR A N 1
ATOM 659 C CA . THR A 1 85 ? 13.171 -6.808 4.250 1.00 88.12 85 THR A CA 1
ATOM 660 C C . THR A 1 85 ? 14.215 -5.733 4.548 1.00 88.12 85 THR A C 1
ATOM 662 O O . THR A 1 85 ? 15.377 -6.055 4.785 1.00 88.12 85 THR A O 1
ATOM 665 N N . SER A 1 86 ? 13.821 -4.458 4.613 1.00 82.94 86 SER A N 1
ATOM 666 C CA . SER A 1 86 ? 14.754 -3.323 4.645 1.00 82.94 86 SER A CA 1
ATOM 667 C C . SER A 1 86 ? 15.406 -2.994 5.996 1.00 82.94 86 SER A C 1
ATOM 669 O O . SER A 1 86 ? 16.110 -1.987 6.064 1.00 82.94 86 SER A O 1
ATOM 671 N N . LYS A 1 87 ? 15.242 -3.820 7.044 1.00 81.94 87 LYS A N 1
ATOM 672 C CA . LYS A 1 87 ? 15.848 -3.698 8.398 1.00 81.94 87 LYS A CA 1
ATOM 673 C C . LYS A 1 87 ? 16.034 -2.240 8.874 1.00 81.94 87 LYS A C 1
ATOM 675 O O . LYS A 1 87 ? 15.136 -1.684 9.497 1.00 81.94 87 LYS A O 1
ATOM 680 N N . SER A 1 88 ? 17.178 -1.616 8.573 1.00 84.38 88 SER A N 1
ATOM 681 C CA . SER A 1 88 ? 17.546 -0.243 8.956 1.00 84.38 88 SER A CA 1
ATOM 682 C C . SER A 1 88 ? 16.641 0.857 8.382 1.00 84.38 88 SER A C 1
ATOM 684 O O . SER A 1 88 ? 16.505 1.900 9.010 1.00 84.38 88 SER A O 1
ATOM 686 N N . TYR A 1 89 ? 16.022 0.645 7.216 1.00 85.94 89 TYR A N 1
ATOM 687 C CA . TYR A 1 89 ? 15.168 1.636 6.534 1.00 85.94 89 TYR A CA 1
ATOM 688 C C . TYR A 1 89 ? 13.671 1.399 6.735 1.00 85.94 89 TYR A C 1
ATOM 690 O O . TYR A 1 89 ? 12.855 2.201 6.281 1.00 85.94 89 TYR A O 1
ATOM 698 N N . ALA A 1 90 ? 13.297 0.320 7.427 1.00 89.50 90 ALA A N 1
ATOM 699 C CA . ALA A 1 90 ? 11.903 -0.071 7.581 1.00 89.50 90 ALA A CA 1
ATOM 700 C C . ALA A 1 90 ? 11.060 1.053 8.203 1.00 89.50 90 ALA A C 1
ATOM 702 O O . ALA A 1 90 ? 9.986 1.360 7.697 1.00 89.50 90 ALA A O 1
ATOM 703 N N . ALA A 1 91 ? 11.557 1.712 9.257 1.00 91.75 91 ALA A N 1
ATOM 704 C CA . ALA A 1 91 ? 10.827 2.783 9.939 1.00 91.75 91 ALA A CA 1
ATOM 705 C C . ALA A 1 91 ? 10.549 3.986 9.019 1.00 91.75 91 ALA A C 1
ATOM 707 O O . ALA A 1 91 ? 9.398 4.397 8.887 1.00 91.75 91 ALA A O 1
ATOM 708 N N . GLU A 1 92 ? 11.575 4.490 8.330 1.00 92.25 92 GLU A N 1
ATOM 709 C CA . GLU A 1 92 ? 11.456 5.626 7.405 1.00 92.25 92 GLU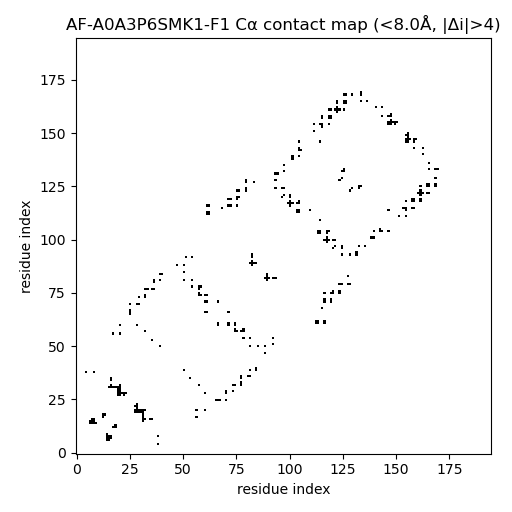 A CA 1
ATOM 710 C C . GLU A 1 92 ? 10.512 5.307 6.236 1.00 92.25 92 GLU A C 1
ATOM 712 O O . GLU A 1 92 ? 9.654 6.113 5.872 1.00 92.25 92 GLU A O 1
ATOM 717 N N . LEU A 1 93 ? 10.618 4.102 5.663 1.00 93.25 93 LEU A N 1
ATOM 718 C CA . LEU A 1 93 ? 9.733 3.673 4.581 1.00 93.25 93 LEU A CA 1
ATOM 719 C C . LEU A 1 93 ? 8.275 3.556 5.027 1.00 93.25 93 LEU A C 1
ATOM 721 O O . LEU A 1 93 ? 7.377 3.941 4.276 1.00 93.25 93 LEU A O 1
ATOM 725 N N . VAL A 1 94 ? 8.033 3.036 6.232 1.00 95.75 94 VAL A N 1
ATOM 726 C CA . VAL A 1 94 ? 6.687 2.950 6.810 1.00 95.75 94 VAL A CA 1
ATOM 727 C C . VAL A 1 94 ? 6.093 4.337 6.998 1.00 95.75 94 VAL A C 1
ATOM 729 O O . VAL A 1 94 ? 4.950 4.552 6.600 1.00 95.75 94 VAL A O 1
ATOM 732 N N . GLU A 1 95 ? 6.854 5.277 7.562 1.00 95.69 95 GLU A N 1
ATOM 733 C CA . GLU A 1 95 ? 6.412 6.663 7.743 1.00 95.69 95 GLU A CA 1
ATOM 734 C C . GLU A 1 95 ? 6.059 7.306 6.405 1.00 95.69 95 GLU A C 1
ATOM 736 O O . GLU A 1 95 ? 4.940 7.788 6.234 1.00 95.69 95 GLU A O 1
ATOM 741 N N . LYS A 1 96 ? 6.947 7.192 5.413 1.00 95.81 96 LYS A N 1
ATOM 742 C CA . LYS A 1 96 ? 6.705 7.708 4.065 1.00 95.81 96 LYS A CA 1
ATOM 743 C C . LYS A 1 96 ? 5.439 7.131 3.427 1.00 95.81 96 LYS A C 1
ATOM 745 O O . LYS A 1 96 ? 4.659 7.869 2.827 1.00 95.81 96 LYS A O 1
ATOM 750 N N . CYS A 1 97 ? 5.228 5.819 3.536 1.00 97.25 97 CYS A N 1
ATOM 751 C CA . CYS A 1 97 ? 4.045 5.171 2.971 1.00 97.25 97 CYS A CA 1
ATOM 752 C C . CYS A 1 97 ? 2.763 5.572 3.713 1.00 97.25 97 CYS A C 1
ATOM 754 O O . CYS A 1 97 ? 1.735 5.773 3.069 1.00 97.25 97 CYS A O 1
ATOM 756 N N . LEU A 1 98 ? 2.812 5.706 5.043 1.00 97.50 98 LEU A N 1
ATOM 757 C CA . LEU A 1 98 ? 1.675 6.162 5.846 1.00 97.50 98 LEU A CA 1
ATOM 758 C C . LEU A 1 98 ? 1.306 7.608 5.522 1.00 97.50 98 LEU A C 1
ATOM 760 O O . LEU A 1 98 ? 0.129 7.885 5.306 1.00 97.50 98 LEU A O 1
ATOM 764 N N . ASP A 1 99 ? 2.284 8.508 5.446 1.00 97.38 99 ASP A N 1
ATOM 765 C CA . ASP A 1 99 ? 2.035 9.912 5.124 1.00 97.38 99 ASP A CA 1
ATOM 766 C C . ASP A 1 99 ? 1.447 10.047 3.711 1.00 97.38 99 ASP A C 1
ATOM 768 O O . ASP A 1 99 ? 0.402 10.674 3.547 1.00 97.38 99 ASP A O 1
ATOM 772 N N . GLN A 1 100 ? 2.016 9.359 2.710 1.00 97.31 100 GLN A N 1
ATOM 773 C CA . GLN A 1 100 ? 1.478 9.369 1.344 1.00 97.31 100 GLN A CA 1
ATOM 774 C C . GLN A 1 100 ? 0.054 8.798 1.268 1.00 97.31 100 GLN A C 1
ATOM 776 O O . GLN A 1 100 ? -0.805 9.329 0.561 1.00 97.31 100 GLN A O 1
ATOM 781 N N . CYS A 1 101 ? -0.194 7.701 1.986 1.00 96.50 101 CYS A N 1
ATOM 782 C CA . CYS A 1 101 ? -1.498 7.056 2.054 1.00 96.50 101 CYS A CA 1
ATOM 783 C C . CYS A 1 101 ? -2.560 7.993 2.643 1.00 96.50 101 CYS A C 1
ATOM 785 O O . CYS A 1 101 ? -3.666 8.081 2.108 1.00 96.50 101 CYS A O 1
ATOM 787 N N . LEU A 1 102 ? -2.247 8.658 3.756 1.00 96.75 102 LEU A N 1
ATOM 788 C CA . LEU A 1 102 ? -3.182 9.547 4.442 1.00 96.75 102 LEU A CA 1
ATOM 789 C C . LEU A 1 102 ? -3.429 10.822 3.637 1.00 96.75 102 LEU A C 1
ATOM 791 O O . LEU A 1 102 ? -4.585 11.205 3.491 1.00 96.75 102 LEU A O 1
ATOM 795 N N . GLU A 1 103 ? -2.391 11.389 3.015 1.00 96.75 103 GLU A N 1
ATOM 796 C CA . GLU A 1 103 ? -2.514 12.534 2.106 1.00 96.75 103 GLU A CA 1
ATOM 797 C C . GLU A 1 103 ? -3.550 12.267 0.999 1.00 96.75 103 GLU A C 1
ATOM 799 O O . GLU A 1 103 ? -4.454 13.070 0.774 1.00 96.75 103 GLU A O 1
ATOM 804 N N . TRP A 1 104 ? -3.477 11.106 0.339 1.00 97.38 104 TRP A N 1
ATOM 805 C CA . TRP A 1 104 ? -4.433 10.731 -0.709 1.00 97.38 104 TRP A CA 1
ATOM 806 C C . TRP A 1 104 ? -5.838 10.412 -0.183 1.00 97.38 104 TRP A C 1
ATOM 808 O O . TRP A 1 104 ? -6.815 10.581 -0.913 1.00 97.38 104 TRP A O 1
ATOM 818 N N . LEU A 1 105 ? -5.970 9.920 1.054 1.00 95.75 105 LEU A N 1
ATOM 819 C CA . LEU A 1 105 ? -7.277 9.685 1.683 1.00 95.75 105 LEU A CA 1
ATOM 820 C C . LEU A 1 105 ? -7.964 10.991 2.092 1.00 95.75 105 LEU A C 1
ATOM 822 O O . LEU A 1 105 ? -9.190 11.076 2.038 1.00 95.75 105 LEU A O 1
ATOM 826 N N . GLU A 1 106 ? -7.184 11.981 2.517 1.00 95.00 106 GLU A N 1
ATOM 827 C CA . GLU A 1 106 ? -7.651 13.294 2.972 1.00 95.00 106 GLU A CA 1
ATOM 828 C C . GLU A 1 106 ? -7.817 14.302 1.826 1.00 95.00 106 GLU A C 1
ATOM 830 O O . GLU A 1 106 ? -8.297 15.414 2.052 1.00 95.00 106 GLU A O 1
ATOM 835 N N . GLU A 1 107 ? -7.464 13.920 0.592 1.00 94.31 107 GLU A N 1
ATOM 836 C CA . GLU A 1 107 ? -7.547 14.797 -0.574 1.00 94.31 107 GLU A CA 1
ATOM 837 C C . GLU A 1 107 ? -8.998 15.294 -0.780 1.00 94.31 107 GLU A C 1
ATOM 839 O O . GLU A 1 107 ? -9.919 14.488 -0.981 1.00 94.31 107 GLU A O 1
ATOM 844 N N . PRO A 1 108 ? -9.237 16.624 -0.752 1.00 90.81 108 PRO A N 1
ATOM 845 C CA . PRO A 1 108 ? -10.592 17.175 -0.809 1.00 90.81 108 PRO A CA 1
ATOM 846 C C . PRO A 1 108 ? -11.239 16.945 -2.178 1.00 90.81 108 PRO A C 1
ATOM 848 O O . PRO A 1 108 ? -12.447 16.719 -2.284 1.00 90.81 108 PRO A O 1
ATOM 851 N N . THR A 1 109 ? -10.426 16.975 -3.234 1.00 94.50 109 THR A N 1
ATOM 852 C CA . THR A 1 109 ? -10.858 16.725 -4.606 1.00 94.50 109 THR A CA 1
ATOM 853 C C . THR A 1 109 ? -10.728 15.243 -4.917 1.00 94.50 109 THR A C 1
ATOM 855 O O . THR A 1 109 ? -9.677 14.637 -4.729 1.00 94.50 109 THR A O 1
ATOM 858 N N . ARG A 1 110 ? -11.798 14.638 -5.441 1.00 94.44 110 ARG A N 1
ATOM 859 C CA . ARG A 1 110 ? -11.783 13.217 -5.792 1.00 94.44 110 ARG A CA 1
ATOM 860 C C . ARG A 1 110 ? -10.784 12.936 -6.917 1.00 94.44 110 ARG A C 1
ATOM 862 O O . ARG A 1 110 ? -11.010 13.330 -8.059 1.00 94.44 110 ARG A O 1
ATOM 869 N N . ASN A 1 111 ? -9.791 12.110 -6.612 1.00 95.75 111 ASN A N 1
ATOM 870 C CA . ASN A 1 111 ? -8.962 11.414 -7.586 1.00 95.75 111 ASN A CA 1
ATOM 871 C C . ASN A 1 111 ? -9.175 9.896 -7.437 1.00 95.75 111 ASN A C 1
ATOM 873 O O . ASN A 1 111 ? -8.814 9.313 -6.418 1.00 95.75 111 ASN A O 1
ATOM 877 N N . GLU A 1 112 ? -9.805 9.259 -8.432 1.00 94.06 112 GLU A N 1
ATOM 878 C CA . GLU A 1 112 ? -10.169 7.829 -8.380 1.00 94.06 112 GLU A CA 1
ATOM 879 C C . GLU A 1 112 ? -8.961 6.923 -8.162 1.00 94.06 112 GLU A C 1
ATOM 881 O O . GLU A 1 112 ? -8.988 6.051 -7.296 1.00 94.06 112 GLU A O 1
ATOM 886 N N . GLN A 1 113 ? -7.898 7.155 -8.929 1.00 95.81 113 GLN A N 1
ATOM 887 C CA . GLN A 1 113 ? -6.704 6.327 -8.897 1.00 95.81 113 GLN A CA 1
ATOM 888 C C . GLN A 1 113 ? -5.986 6.452 -7.554 1.00 95.81 113 GLN A C 1
ATOM 890 O O . GLN A 1 113 ? -5.654 5.441 -6.942 1.00 95.81 113 GLN A O 1
ATOM 895 N N . ARG A 1 114 ? -5.809 7.680 -7.052 1.00 97.06 114 ARG A N 1
ATOM 896 C CA . ARG A 1 114 ? -5.196 7.906 -5.736 1.00 97.06 114 ARG A CA 1
ATOM 897 C C . ARG A 1 114 ? -6.030 7.329 -4.602 1.00 97.06 114 ARG A C 1
ATOM 899 O O . ARG A 1 114 ? -5.457 6.774 -3.673 1.00 97.06 114 ARG A O 1
ATOM 906 N N . ARG A 1 115 ? -7.364 7.397 -4.687 1.00 97.00 115 ARG A N 1
ATOM 907 C CA . ARG A 1 115 ? -8.257 6.759 -3.707 1.00 97.00 115 ARG A CA 1
ATOM 908 C C . ARG A 1 115 ? -8.123 5.244 -3.707 1.00 97.00 115 ARG A C 1
ATOM 910 O O . ARG A 1 115 ? -8.083 4.657 -2.636 1.00 97.00 115 ARG A O 1
ATOM 917 N N . LEU A 1 116 ? -8.050 4.614 -4.880 1.00 97.94 116 LEU A N 1
ATOM 918 C CA . LEU A 1 116 ? -7.829 3.170 -4.970 1.00 97.94 116 LEU A CA 1
ATOM 919 C C . LEU A 1 116 ? -6.445 2.791 -4.424 1.00 97.94 116 LEU A C 1
ATOM 921 O O . LEU A 1 116 ? -6.340 1.916 -3.568 1.00 97.94 116 LEU A O 1
ATOM 925 N N . ALA A 1 117 ? -5.397 3.492 -4.858 1.00 98.12 117 ALA A N 1
ATOM 926 C CA . ALA A 1 117 ? -4.033 3.268 -4.392 1.00 98.12 117 ALA A CA 1
ATOM 927 C C . ALA A 1 117 ? -3.899 3.444 -2.873 1.00 98.12 117 ALA A C 1
ATOM 929 O O . ALA A 1 117 ? -3.258 2.626 -2.214 1.00 98.12 117 ALA A O 1
ATOM 930 N N . SER A 1 118 ? -4.525 4.477 -2.303 1.00 97.88 118 SER A N 1
ATOM 931 C CA . SER A 1 118 ? -4.441 4.765 -0.874 1.00 97.88 118 SER A CA 1
ATOM 932 C C . SER A 1 118 ? -5.113 3.693 -0.027 1.00 97.88 118 SER A C 1
ATOM 934 O O . SER A 1 118 ? -4.521 3.247 0.950 1.00 97.88 118 SER A O 1
ATOM 936 N N . VAL A 1 119 ? -6.293 3.196 -0.408 1.00 98.38 119 VAL A N 1
ATOM 937 C CA . VAL A 1 119 ? -6.953 2.128 0.362 1.00 98.38 119 VAL A CA 1
ATOM 938 C C . VAL A 1 119 ? -6.249 0.780 0.215 1.00 98.38 119 VAL A C 1
ATOM 940 O O . VAL A 1 119 ? -6.156 0.035 1.191 1.00 98.38 119 VAL A O 1
ATOM 943 N N . LEU A 1 120 ? -5.679 0.481 -0.957 1.00 98.62 120 LEU A N 1
ATOM 944 C CA . LEU A 1 120 ? -4.837 -0.703 -1.140 1.00 98.62 120 LEU A CA 1
ATOM 945 C C . LEU A 1 120 ? -3.574 -0.622 -0.273 1.00 98.62 120 LEU A C 1
ATOM 947 O O . LEU A 1 120 ? -3.246 -1.586 0.417 1.00 98.62 120 LEU A O 1
ATOM 951 N N . LEU A 1 121 ? -2.902 0.532 -0.246 1.00 98.44 121 LEU A N 1
ATOM 952 C CA . LEU A 1 121 ? -1.705 0.740 0.568 1.00 98.44 121 LEU A CA 1
ATOM 953 C C . LEU A 1 121 ? -2.032 0.710 2.067 1.00 98.44 121 LEU A C 1
ATOM 955 O O . LEU A 1 121 ? -1.333 0.045 2.828 1.00 98.44 121 LEU A O 1
ATOM 959 N N . ALA A 1 122 ? -3.128 1.345 2.491 1.00 98.31 122 ALA A N 1
ATOM 960 C CA . ALA A 1 122 ? -3.597 1.318 3.875 1.00 98.31 122 ALA A CA 1
ATOM 961 C C . ALA A 1 122 ? -3.825 -0.110 4.379 1.00 98.31 122 ALA A C 1
ATOM 963 O O . ALA A 1 122 ? -3.436 -0.434 5.500 1.00 98.31 122 ALA A O 1
ATOM 964 N N . ARG A 1 123 ? -4.435 -0.972 3.552 1.00 98.50 123 ARG A N 1
ATOM 965 C CA . ARG A 1 123 ? -4.654 -2.384 3.885 1.00 98.50 123 ARG A CA 1
ATOM 966 C C . ARG A 1 123 ? -3.331 -3.101 4.148 1.00 98.50 123 ARG A C 1
ATOM 968 O O . ARG A 1 123 ? -3.196 -3.756 5.179 1.00 98.50 123 ARG A O 1
ATOM 975 N N . GLU A 1 124 ? -2.374 -2.974 3.232 1.00 98.12 124 GLU A N 1
ATOM 976 C CA . GLU A 1 124 ? -1.062 -3.618 3.353 1.00 98.12 124 GLU A CA 1
ATOM 977 C C . GLU A 1 124 ? -0.305 -3.105 4.593 1.00 98.12 124 GLU A C 1
ATOM 979 O O . GLU A 1 124 ? 0.189 -3.894 5.400 1.00 98.12 124 GLU A O 1
ATOM 984 N N . LEU A 1 125 ? -0.299 -1.789 4.826 1.00 98.00 125 LEU A N 1
ATOM 985 C CA . LEU A 1 125 ? 0.335 -1.190 6.004 1.00 98.00 125 LEU A CA 1
ATOM 986 C C . LEU A 1 125 ? -0.329 -1.638 7.311 1.00 98.00 125 LEU A C 1
ATOM 988 O O . LEU A 1 125 ? 0.374 -1.958 8.270 1.00 98.00 125 LEU A O 1
ATOM 992 N N . ALA A 1 126 ? -1.659 -1.713 7.367 1.00 97.56 126 ALA A N 1
ATOM 993 C CA . ALA A 1 126 ? -2.359 -2.212 8.546 1.00 97.56 126 ALA A CA 1
ATOM 994 C C . ALA A 1 126 ? -1.970 -3.666 8.857 1.00 97.56 126 ALA A C 1
ATOM 996 O O . ALA A 1 126 ? -1.724 -3.997 10.016 1.00 97.56 126 ALA A O 1
ATOM 997 N N . MET A 1 127 ? -1.862 -4.521 7.836 1.00 96.19 127 MET A N 1
ATOM 998 C CA . MET A 1 127 ? -1.530 -5.938 8.008 1.00 96.19 127 MET A CA 1
ATOM 999 C C . MET A 1 127 ? -0.070 -6.163 8.414 1.00 96.19 127 MET A C 1
ATOM 1001 O O . MET A 1 127 ? 0.197 -6.932 9.336 1.00 96.19 127 MET A O 1
ATOM 1005 N N . PHE A 1 128 ? 0.871 -5.489 7.754 1.00 95.38 128 PHE A N 1
ATOM 1006 C CA . PHE A 1 128 ? 2.300 -5.795 7.875 1.00 95.38 128 PHE A CA 1
ATOM 1007 C C . PHE A 1 128 ? 3.073 -4.835 8.781 1.00 95.38 128 PHE A C 1
ATOM 1009 O O . PHE A 1 128 ? 4.174 -5.146 9.225 1.00 95.38 128 PHE A O 1
ATOM 1016 N N . THR A 1 129 ? 2.492 -3.676 9.096 1.00 94.81 129 THR A N 1
ATOM 1017 C CA . THR A 1 129 ? 3.135 -2.604 9.877 1.00 94.81 129 THR A CA 1
ATOM 1018 C C . THR A 1 129 ? 2.215 -2.124 11.005 1.00 94.81 129 THR A C 1
ATOM 1020 O O . THR A 1 129 ? 2.156 -0.943 11.348 1.00 94.81 129 THR A O 1
ATOM 1023 N N . SER A 1 130 ? 1.470 -3.064 11.599 1.00 93.75 130 SER A N 1
ATOM 1024 C CA . SER A 1 130 ? 0.327 -2.798 12.488 1.00 93.75 130 SER A CA 1
ATOM 1025 C C . SER A 1 130 ? 0.636 -1.866 13.663 1.00 93.75 130 SER A C 1
ATOM 1027 O O . SER A 1 130 ? -0.233 -1.104 14.082 1.00 93.75 130 SER A O 1
ATOM 1029 N N . THR A 1 131 ? 1.868 -1.876 14.186 1.00 92.88 131 THR A N 1
ATOM 1030 C CA . THR A 1 131 ? 2.299 -0.932 15.226 1.00 92.88 131 THR A CA 1
ATOM 1031 C C . THR A 1 131 ? 2.304 0.503 14.749 1.00 92.88 131 THR A C 1
ATOM 1033 O O . THR A 1 131 ? 1.643 1.336 15.365 1.00 92.88 131 THR A O 1
ATOM 1036 N N . SER A 1 132 ? 3.002 0.784 13.656 1.00 95.25 132 SER A N 1
ATOM 1037 C CA . SER A 1 132 ? 3.101 2.133 13.110 1.00 95.25 132 SER A CA 1
ATOM 1038 C C . SER A 1 132 ? 1.758 2.612 12.569 1.00 95.25 132 SER A C 1
ATOM 1040 O O . SER A 1 132 ? 1.370 3.751 12.819 1.00 95.25 132 SER A O 1
ATOM 1042 N N . PHE A 1 133 ? 0.995 1.730 11.913 1.00 96.75 133 PHE A N 1
ATOM 1043 C CA . PHE A 1 133 ? -0.351 2.062 11.449 1.00 96.75 133 PHE A CA 1
ATOM 1044 C C . PHE A 1 133 ? -1.272 2.448 12.613 1.00 96.75 133 PHE A C 1
ATOM 1046 O O . PHE A 1 133 ? -1.977 3.453 12.531 1.00 96.75 133 PHE A O 1
ATOM 1053 N N . PHE A 1 134 ? -1.253 1.695 13.721 1.00 94.94 134 PHE A N 1
ATOM 1054 C CA . PHE A 1 134 ? -2.106 1.981 14.878 1.00 94.94 134 PHE A CA 1
ATOM 1055 C C . PHE A 1 134 ? -1.879 3.389 15.447 1.00 94.94 134 PHE A C 1
ATOM 1057 O O . PHE A 1 134 ? -2.838 4.044 15.847 1.00 94.94 134 PHE A O 1
ATOM 1064 N N . LEU A 1 135 ? -0.641 3.900 15.410 1.00 95.00 135 LEU A N 1
ATOM 1065 C CA . LEU A 1 135 ? -0.328 5.271 15.839 1.00 95.00 135 LEU A CA 1
ATOM 1066 C C . LEU A 1 135 ? -1.042 6.342 14.994 1.00 95.00 135 LEU A C 1
ATOM 1068 O O . LEU A 1 135 ? -1.290 7.442 15.482 1.00 95.00 135 LEU A O 1
ATOM 1072 N N . ARG A 1 136 ? -1.399 6.028 13.743 1.00 94.94 136 ARG A N 1
ATOM 1073 C CA . ARG A 1 136 ? -2.112 6.922 12.816 1.00 94.94 136 ARG A CA 1
ATOM 1074 C C . ARG A 1 136 ? -3.576 6.515 12.578 1.00 94.94 136 ARG A C 1
ATOM 1076 O O . ARG A 1 136 ? -4.274 7.179 11.811 1.00 94.94 136 ARG A O 1
ATOM 1083 N N . ALA A 1 137 ? -4.081 5.480 13.257 1.00 94.81 137 ALA A N 1
ATOM 1084 C CA . ALA A 1 137 ? -5.408 4.909 13.003 1.00 94.81 137 ALA A CA 1
ATOM 1085 C C . ALA A 1 137 ? -6.548 5.931 13.151 1.00 94.81 137 ALA A C 1
ATOM 1087 O O . ALA A 1 137 ? -7.495 5.915 12.370 1.00 94.81 137 ALA A O 1
ATOM 1088 N N . ASN A 1 138 ? -6.436 6.871 14.095 1.00 94.81 138 ASN A N 1
ATOM 1089 C CA . ASN A 1 138 ? -7.431 7.933 14.276 1.00 94.81 138 ASN A CA 1
ATOM 1090 C C . ASN A 1 138 ? -7.603 8.812 13.029 1.00 94.81 138 ASN A C 1
ATOM 1092 O O . ASN A 1 138 ? -8.718 9.233 12.733 1.00 94.81 138 ASN A O 1
ATOM 1096 N N . VAL A 1 139 ? -6.514 9.101 12.312 1.00 96.19 139 VAL A N 1
ATOM 1097 C CA . VAL A 1 139 ? -6.556 9.882 11.066 1.00 96.19 139 VAL A CA 1
ATOM 1098 C C . VAL A 1 139 ? -7.200 9.039 9.970 1.00 96.19 139 VAL A C 1
ATOM 1100 O O . VAL A 1 139 ? -8.175 9.461 9.357 1.00 96.19 139 VAL A O 1
ATOM 1103 N N . PHE A 1 140 ? -6.754 7.789 9.822 1.00 97.81 140 PHE A N 1
ATOM 1104 C CA . PHE A 1 140 ? -7.337 6.844 8.870 1.00 97.81 140 PHE A CA 1
ATOM 1105 C C . PHE A 1 140 ? -8.859 6.691 9.038 1.00 97.81 140 PHE A C 1
ATOM 1107 O O . PHE A 1 140 ? -9.600 6.817 8.064 1.00 97.81 140 PHE A O 1
ATOM 1114 N N . PHE A 1 141 ? -9.349 6.474 10.266 1.00 97.50 141 PHE A N 1
ATOM 1115 C CA . PHE A 1 141 ? -10.779 6.292 10.534 1.00 97.50 141 PHE A CA 1
ATOM 1116 C C . PHE A 1 141 ? -11.612 7.546 10.261 1.00 97.50 141 PHE A C 1
ATOM 1118 O O . PHE A 1 141 ? -12.772 7.419 9.881 1.00 97.50 141 PHE A O 1
ATOM 1125 N N . LYS A 1 142 ? -11.049 8.750 10.406 1.00 95.69 142 LYS A N 1
ATOM 1126 C CA . LYS A 1 142 ? -11.752 9.987 10.031 1.00 95.69 142 LYS A CA 1
ATOM 1127 C C . LYS A 1 142 ? -11.965 10.076 8.520 1.00 95.69 142 LYS A C 1
ATOM 1129 O O . LYS A 1 142 ? -13.032 10.507 8.084 1.00 95.69 142 LYS A O 1
ATOM 1134 N N . SER A 1 143 ? -10.989 9.627 7.736 1.00 95.62 143 SER A N 1
ATOM 1135 C CA . SER A 1 143 ? -10.970 9.830 6.283 1.00 95.62 143 SER A CA 1
ATOM 1136 C C . SER A 1 143 ? -11.633 8.687 5.508 1.00 95.62 143 SER A C 1
ATOM 1138 O O . SER A 1 143 ? -12.372 8.935 4.552 1.00 95.62 143 SER A O 1
ATOM 1140 N N . ILE A 1 144 ? -11.462 7.431 5.940 1.00 97.12 144 ILE A N 1
ATOM 1141 C CA . ILE A 1 144 ? -11.894 6.234 5.192 1.00 97.12 144 ILE A CA 1
ATOM 1142 C C . ILE A 1 144 ? -13.404 6.180 4.912 1.00 97.12 144 ILE A C 1
ATOM 1144 O O . ILE A 1 144 ? -13.822 5.707 3.854 1.00 97.12 144 ILE A O 1
ATOM 1148 N N . PHE A 1 145 ? -14.250 6.708 5.805 1.00 94.81 145 PHE A N 1
ATOM 1149 C CA . PHE A 1 145 ? -15.708 6.686 5.616 1.00 94.81 145 PHE A CA 1
ATOM 1150 C C . PHE A 1 145 ? -16.182 7.523 4.423 1.00 94.81 145 PHE A C 1
ATOM 1152 O O . PHE A 1 145 ? -17.260 7.261 3.884 1.00 94.81 145 PHE A O 1
ATOM 1159 N N . THR A 1 146 ? -15.382 8.498 3.985 1.00 92.62 146 THR A N 1
ATOM 1160 C CA . THR A 1 146 ? -15.659 9.248 2.753 1.00 92.62 146 THR A CA 1
ATOM 1161 C C . THR A 1 146 ? -15.397 8.391 1.511 1.00 92.62 146 THR A C 1
ATOM 1163 O O . THR A 1 146 ? -16.176 8.428 0.559 1.00 92.62 146 THR A O 1
ATOM 1166 N N . VAL A 1 147 ? -14.357 7.553 1.549 1.00 95.94 147 VAL A N 1
ATOM 1167 C CA . VAL A 1 147 ? -13.893 6.731 0.421 1.00 95.94 147 VAL A CA 1
ATOM 1168 C C . VAL A 1 147 ? -14.729 5.457 0.253 1.00 95.94 147 VAL A C 1
ATOM 1170 O O . VAL A 1 147 ? -15.003 5.043 -0.869 1.00 95.94 147 VAL A O 1
ATOM 1173 N N . ILE A 1 148 ? -15.276 4.893 1.336 1.00 96.25 148 ILE A N 1
ATOM 1174 C CA . ILE A 1 148 ? -16.228 3.760 1.266 1.00 96.25 148 ILE A CA 1
ATOM 1175 C C . ILE A 1 148 ? -17.500 4.119 0.478 1.00 96.25 148 ILE A C 1
ATOM 1177 O O . ILE A 1 148 ? -18.177 3.242 -0.058 1.00 96.25 148 ILE A O 1
ATOM 1181 N N . ARG A 1 149 ? -17.829 5.409 0.380 1.00 94.62 149 ARG A N 1
ATOM 1182 C CA . ARG A 1 149 ? -18.979 5.916 -0.381 1.00 94.62 149 ARG A CA 1
ATOM 1183 C C . ARG A 1 149 ? -18.612 6.331 -1.809 1.00 94.62 149 ARG A C 1
ATOM 1185 O O . ARG A 1 149 ? -19.425 6.971 -2.470 1.00 94.62 149 ARG A O 1
ATOM 1192 N N . ASP A 1 150 ? -17.412 5.998 -2.292 1.00 97.00 150 ASP A N 1
ATOM 1193 C CA . ASP A 1 150 ? -16.983 6.360 -3.645 1.00 97.00 150 ASP A CA 1
ATOM 1194 C C . ASP A 1 150 ? -17.941 5.778 -4.705 1.00 97.00 150 ASP A C 1
ATOM 1196 O O . ASP A 1 150 ? -18.397 4.636 -4.563 1.00 97.00 150 ASP A O 1
ATOM 1200 N N . PRO A 1 151 ? -18.264 6.517 -5.786 1.00 96.44 151 PRO A N 1
ATOM 1201 C CA . PRO A 1 151 ? -19.116 6.005 -6.860 1.00 96.44 151 PRO A CA 1
ATOM 1202 C C . PRO A 1 151 ? -18.558 4.735 -7.518 1.00 96.44 151 PRO A C 1
ATOM 1204 O O . PRO A 1 151 ? -19.339 3.904 -7.994 1.00 96.44 151 PRO A O 1
ATOM 1207 N N . LYS A 1 152 ? -17.234 4.522 -7.501 1.00 96.44 152 LYS A N 1
ATOM 1208 C CA . LYS A 1 152 ? -16.602 3.353 -8.115 1.00 96.44 152 LYS A CA 1
ATOM 1209 C C . LYS A 1 152 ? -16.678 2.113 -7.206 1.00 96.44 152 LYS A C 1
ATOM 1211 O O . LYS A 1 152 ? -16.137 2.140 -6.102 1.00 96.44 152 LYS A O 1
ATOM 1216 N N . PRO A 1 153 ? -17.267 0.986 -7.661 1.00 96.56 153 PRO A N 1
ATOM 1217 C CA . PRO A 1 153 ? -17.367 -0.234 -6.855 1.00 96.56 153 PRO A CA 1
ATOM 1218 C C . PRO A 1 153 ? -16.020 -0.791 -6.388 1.00 96.56 153 PRO A C 1
ATOM 1220 O O . PRO A 1 153 ? -15.909 -1.189 -5.234 1.00 96.56 153 PRO A O 1
ATOM 1223 N N . GLN A 1 154 ? -15.004 -0.762 -7.254 1.00 96.19 154 GLN A N 1
ATOM 1224 C CA . GLN A 1 154 ? -13.653 -1.248 -6.941 1.00 96.19 154 GLN A CA 1
ATOM 1225 C C . GLN A 1 154 ? -13.062 -0.518 -5.730 1.00 96.19 154 GLN A C 1
ATOM 1227 O O . GLN A 1 154 ? -12.648 -1.151 -4.762 1.00 96.19 154 GLN A O 1
ATOM 1232 N N . VAL A 1 155 ? -13.143 0.819 -5.719 1.00 97.75 155 VAL A N 1
ATOM 1233 C CA . VAL A 1 155 ? -12.693 1.641 -4.586 1.00 97.75 155 VAL A CA 1
ATOM 1234 C C . VAL A 1 155 ? -13.444 1.266 -3.312 1.00 97.75 155 VAL A C 1
ATOM 1236 O O . VAL A 1 155 ? -12.818 1.109 -2.267 1.00 97.75 155 VAL A O 1
ATOM 1239 N N . ARG A 1 156 ? -14.767 1.057 -3.375 1.00 97.88 156 ARG A N 1
ATOM 1240 C CA . ARG A 1 156 ? -15.556 0.668 -2.193 1.00 97.88 156 ARG A CA 1
ATOM 1241 C C . ARG A 1 156 ? -15.126 -0.680 -1.623 1.00 97.88 156 ARG A C 1
ATOM 1243 O O . ARG A 1 156 ? -14.941 -0.786 -0.414 1.00 97.88 156 ARG A O 1
ATOM 1250 N N . VAL A 1 157 ? -14.949 -1.691 -2.473 1.00 97.81 157 VAL A N 1
ATOM 1251 C CA . VAL A 1 157 ? -14.517 -3.033 -2.049 1.00 97.81 157 VAL A CA 1
ATOM 1252 C C . VAL A 1 157 ? -13.129 -2.970 -1.411 1.00 97.81 157 VAL A C 1
ATOM 1254 O O . VAL A 1 157 ? -12.947 -3.446 -0.290 1.00 97.81 157 VAL A O 1
ATOM 1257 N N . ALA A 1 158 ? -12.175 -2.301 -2.062 1.00 98.25 158 ALA A N 1
ATOM 1258 C CA . ALA A 1 158 ? -10.832 -2.123 -1.521 1.00 98.25 158 ALA A CA 1
ATOM 1259 C C . ALA A 1 158 ? -10.838 -1.332 -0.195 1.00 98.25 158 ALA A C 1
ATOM 1261 O O . ALA A 1 158 ? -10.145 -1.704 0.753 1.00 98.25 158 ALA A O 1
ATOM 1262 N N . SER A 1 159 ? -11.694 -0.310 -0.077 1.00 98.19 159 SER A N 1
ATOM 1263 C CA . SER A 1 159 ? -11.878 0.467 1.160 1.00 98.19 159 SER A CA 1
ATOM 1264 C C . SER A 1 159 ? -12.408 -0.383 2.311 1.00 98.19 159 SER A C 1
ATOM 1266 O O . SER A 1 159 ? -11.943 -0.248 3.440 1.00 98.19 159 SER A O 1
ATOM 1268 N N . ILE A 1 160 ? -13.370 -1.270 2.042 1.00 98.31 160 ILE A N 1
ATOM 1269 C CA . ILE A 1 160 ? -13.917 -2.188 3.050 1.00 98.31 160 ILE A CA 1
ATOM 1270 C C . ILE A 1 160 ? -12.834 -3.164 3.515 1.00 98.31 160 ILE A C 1
ATOM 1272 O O . ILE A 1 160 ? -12.706 -3.399 4.715 1.00 98.31 160 ILE A O 1
ATOM 1276 N N . ASN A 1 161 ? -12.006 -3.673 2.600 1.00 98.25 161 ASN A N 1
ATOM 1277 C CA . ASN A 1 161 ? -10.890 -4.550 2.953 1.00 98.25 161 ASN A CA 1
ATOM 1278 C C . ASN A 1 161 ? -9.845 -3.830 3.825 1.00 98.25 161 ASN A C 1
ATOM 1280 O O . ASN A 1 161 ? -9.345 -4.410 4.792 1.00 98.25 161 ASN A O 1
ATOM 1284 N N . ALA A 1 162 ? -9.545 -2.562 3.528 1.00 98.44 162 ALA A N 1
ATOM 1285 C CA . ALA A 1 162 ? -8.668 -1.728 4.349 1.00 98.44 162 ALA A CA 1
ATOM 1286 C C . ALA A 1 162 ? -9.266 -1.457 5.738 1.00 98.44 162 ALA A C 1
ATOM 1288 O O . ALA A 1 162 ? -8.585 -1.623 6.750 1.00 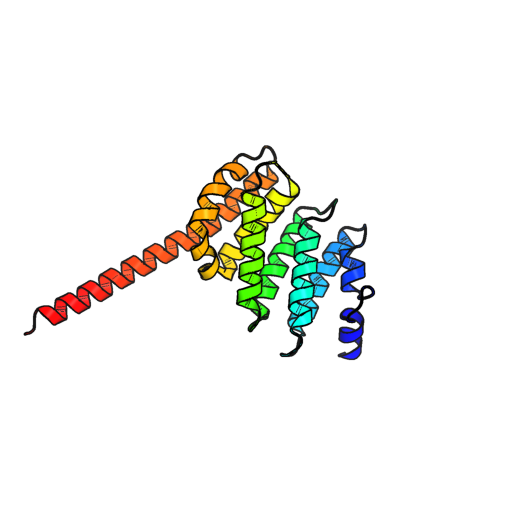98.44 162 ALA A O 1
ATOM 1289 N N . LEU A 1 163 ? -10.556 -1.105 5.798 1.00 98.31 163 LEU A N 1
ATOM 1290 C CA . LEU A 1 163 ? -11.275 -0.888 7.053 1.00 98.31 163 LEU A CA 1
ATOM 1291 C C . LEU A 1 163 ? -11.295 -2.158 7.913 1.00 98.31 163 LEU A C 1
ATOM 1293 O O . LEU A 1 163 ? -11.046 -2.089 9.115 1.00 98.31 163 LEU A O 1
ATOM 1297 N N . HIS A 1 164 ? -11.544 -3.317 7.304 1.00 98.12 164 HIS A N 1
ATOM 1298 C CA . HIS A 1 164 ? -11.516 -4.607 7.985 1.00 98.12 164 HIS A CA 1
ATOM 1299 C C . HIS A 1 164 ? -10.139 -4.892 8.604 1.00 98.12 164 HIS A C 1
ATOM 1301 O O . HIS A 1 164 ? -10.055 -5.244 9.783 1.00 98.12 164 HIS A O 1
ATOM 1307 N N . ALA A 1 165 ? -9.055 -4.689 7.846 1.00 97.88 165 ALA A N 1
ATOM 1308 C CA . ALA A 1 165 ? -7.694 -4.844 8.359 1.00 97.88 165 ALA A CA 1
ATOM 1309 C C . ALA A 1 165 ? -7.411 -3.883 9.531 1.00 97.88 165 ALA A C 1
ATOM 1311 O O . ALA A 1 165 ? -6.932 -4.316 10.580 1.00 97.88 165 ALA A O 1
ATOM 1312 N N . ALA A 1 166 ? -7.783 -2.606 9.397 1.00 97.38 166 ALA A N 1
ATOM 1313 C CA . ALA A 1 166 ? -7.595 -1.583 10.428 1.00 97.38 166 ALA A CA 1
ATOM 1314 C C . ALA A 1 166 ? -8.384 -1.871 11.723 1.00 97.38 166 ALA A C 1
ATOM 1316 O O . ALA A 1 166 ? -7.861 -1.710 12.830 1.00 97.38 166 ALA A O 1
ATOM 1317 N N . LEU A 1 167 ? -9.634 -2.333 11.611 1.00 97.00 167 LEU A N 1
ATOM 1318 C CA . LEU A 1 167 ? -10.449 -2.726 12.766 1.00 97.00 167 LEU A CA 1
ATOM 1319 C C . LEU A 1 167 ? -9.892 -3.980 13.444 1.00 97.00 167 LEU A C 1
ATOM 1321 O O . LEU A 1 167 ? -9.834 -4.037 14.672 1.00 97.00 167 LEU A O 1
ATOM 1325 N N . THR A 1 168 ? -9.418 -4.951 12.658 1.00 95.88 168 THR A N 1
ATOM 1326 C CA . THR A 1 168 ? -8.795 -6.174 13.181 1.00 95.88 168 THR A CA 1
ATOM 1327 C C . THR A 1 168 ? -7.608 -5.830 14.079 1.00 95.88 168 THR A C 1
ATOM 1329 O O . THR A 1 168 ? -7.588 -6.233 15.242 1.00 95.88 168 THR A O 1
ATOM 1332 N N . ILE A 1 169 ? -6.664 -5.010 13.607 1.00 94.06 169 ILE A N 1
ATOM 1333 C CA . ILE A 1 169 ? -5.485 -4.647 14.411 1.00 94.06 169 ILE A CA 1
ATOM 1334 C C . ILE A 1 169 ? -5.835 -3.802 15.642 1.00 94.06 169 ILE A C 1
ATOM 1336 O O . ILE A 1 169 ? -5.214 -3.957 16.694 1.00 94.06 169 ILE A O 1
ATOM 1340 N N . THR A 1 170 ? -6.843 -2.933 15.532 1.00 90.81 170 THR A N 1
ATOM 1341 C CA . THR A 1 170 ? -7.304 -2.082 16.638 1.00 90.81 170 THR A CA 1
ATOM 1342 C C . THR A 1 170 ? -7.914 -2.945 17.738 1.00 90.81 170 THR A C 1
ATOM 1344 O O . THR A 1 170 ? -7.517 -2.844 18.898 1.00 90.81 170 THR A O 1
ATOM 1347 N N . SER A 1 171 ? -8.793 -3.878 17.360 1.00 90.69 171 SER A N 1
ATOM 1348 C CA . SER A 1 171 ? -9.437 -4.800 18.298 1.00 90.69 171 SER A CA 1
ATOM 1349 C C . SER A 1 171 ? -8.432 -5.702 19.026 1.00 90.69 171 SER A C 1
ATOM 1351 O O . SER A 1 171 ? -8.522 -5.876 20.242 1.00 90.69 171 SER A O 1
ATOM 1353 N N . GLN A 1 172 ? -7.422 -6.216 18.314 1.00 88.94 172 GLN A N 1
ATOM 1354 C CA . GLN A 1 172 ? -6.369 -7.050 18.897 1.00 88.94 172 GLN A CA 1
ATOM 1355 C C . GLN A 1 172 ? -5.540 -6.284 19.935 1.00 88.94 172 GLN A C 1
ATOM 1357 O O . GLN A 1 172 ? -5.217 -6.826 20.994 1.00 88.94 172 GLN A O 1
ATOM 1362 N N . ARG A 1 173 ? -5.217 -5.012 19.664 1.00 83.62 173 ARG A N 1
ATOM 1363 C CA . ARG A 1 173 ? -4.467 -4.164 20.602 1.00 83.62 173 ARG A CA 1
ATOM 1364 C C . ARG A 1 173 ? -5.257 -3.850 21.863 1.00 83.62 173 ARG A C 1
ATOM 1366 O O . ARG A 1 173 ? -4.711 -3.978 22.956 1.00 83.62 173 ARG A O 1
ATOM 1373 N N . GLU A 1 174 ? -6.533 -3.498 21.733 1.00 79.25 174 GLU A N 1
ATOM 1374 C CA . GLU A 1 174 ? -7.390 -3.248 22.895 1.00 79.25 174 GLU A CA 1
ATOM 1375 C C . GLU A 1 174 ? -7.573 -4.499 23.763 1.00 79.25 174 GLU A C 1
ATOM 1377 O O . GLU A 1 174 ? -7.521 -4.409 24.991 1.00 79.25 174 GLU A O 1
ATOM 1382 N N . ALA A 1 175 ? -7.750 -5.673 23.149 1.00 76.12 175 ALA A N 1
ATOM 1383 C CA . ALA A 1 175 ? -7.869 -6.936 23.875 1.00 76.12 175 ALA A CA 1
ATOM 1384 C C . ALA A 1 175 ? -6.593 -7.266 24.668 1.00 76.12 175 ALA A C 1
ATOM 1386 O O . ALA A 1 175 ? -6.666 -7.674 25.833 1.00 76.12 175 ALA A O 1
ATOM 1387 N N . LYS A 1 176 ? -5.420 -7.036 24.064 1.00 76.62 176 LYS A N 1
ATOM 1388 C CA . LYS A 1 176 ? -4.126 -7.249 24.720 1.00 76.62 176 LYS A CA 1
ATOM 1389 C C . LYS A 1 176 ? -3.928 -6.303 25.908 1.00 76.62 176 LYS A C 1
ATOM 1391 O O . LYS A 1 176 ? -3.617 -6.772 26.998 1.00 76.62 176 LYS A O 1
ATOM 1396 N N . LEU A 1 177 ? -4.205 -5.007 25.731 1.00 75.62 177 LEU A N 1
ATOM 1397 C CA . LEU A 1 177 ? -4.098 -4.007 26.802 1.00 75.62 177 LEU A CA 1
ATOM 1398 C C . LEU A 1 177 ? -5.040 -4.303 27.973 1.00 75.62 177 LEU A C 1
ATOM 1400 O O . LEU A 1 177 ? -4.617 -4.247 29.124 1.00 75.62 177 LEU A O 1
ATOM 1404 N N . LYS A 1 178 ? -6.296 -4.684 27.699 1.00 73.19 178 LYS A N 1
ATOM 1405 C CA . LYS A 1 178 ? -7.245 -5.094 28.749 1.00 73.19 178 LYS A CA 1
ATOM 1406 C C . LYS A 1 178 ? -6.705 -6.277 29.554 1.00 73.19 178 LYS A C 1
ATOM 1408 O O . LYS A 1 178 ? -6.741 -6.245 30.780 1.00 73.19 178 LYS A O 1
ATOM 1413 N N . THR A 1 179 ? -6.168 -7.292 28.877 1.00 77.06 179 THR A N 1
ATOM 1414 C CA . THR A 1 179 ? -5.592 -8.483 29.528 1.00 77.06 179 THR A CA 1
ATOM 1415 C C . THR A 1 179 ? -4.384 -8.125 30.399 1.00 77.06 179 THR A C 1
ATOM 1417 O O . THR A 1 179 ? -4.297 -8.568 31.546 1.00 77.06 179 THR A O 1
ATOM 1420 N N . GLU A 1 180 ? -3.477 -7.284 29.895 1.00 76.62 180 GLU A N 1
ATOM 1421 C CA . GLU A 1 180 ? -2.316 -6.791 30.647 1.00 76.62 180 GLU A CA 1
ATOM 1422 C C . GLU A 1 180 ? -2.744 -5.984 31.882 1.00 76.62 180 GLU A C 1
ATOM 1424 O O . GLU A 1 180 ? -2.223 -6.218 32.971 1.00 76.62 180 GLU A O 1
ATOM 1429 N N . TRP A 1 181 ? -3.739 -5.099 31.763 1.00 70.12 181 TRP A N 1
ATOM 1430 C CA . TRP A 1 181 ? -4.262 -4.332 32.898 1.00 70.12 181 TRP A CA 1
ATOM 1431 C C . TRP A 1 181 ? -4.899 -5.207 33.967 1.00 70.12 181 TRP A C 1
ATOM 1433 O O . TRP A 1 181 ? -4.615 -4.996 35.145 1.00 70.12 181 TRP A O 1
ATOM 1443 N N . TYR A 1 182 ? -5.724 -6.189 33.587 1.00 70.50 182 TYR A N 1
ATOM 1444 C CA . TYR A 1 182 ? -6.299 -7.121 34.559 1.00 70.50 182 TYR A CA 1
ATOM 1445 C C . TYR A 1 182 ? -5.201 -7.857 35.315 1.00 70.50 182 TYR A C 1
ATOM 1447 O O . TYR A 1 182 ? -5.224 -7.888 36.540 1.00 70.50 182 TYR A O 1
ATOM 1455 N N . THR A 1 183 ? -4.198 -8.347 34.591 1.00 75.00 183 THR A N 1
ATOM 1456 C CA . THR A 1 183 ? -3.058 -9.075 35.153 1.00 75.00 183 THR A CA 1
ATOM 1457 C C . THR A 1 183 ? -2.254 -8.201 36.124 1.00 75.00 183 THR A C 1
ATOM 1459 O O . THR A 1 183 ? -2.033 -8.574 37.276 1.00 75.00 183 THR A O 1
ATOM 1462 N N . VAL A 1 184 ? -1.860 -6.995 35.702 1.00 76.19 184 VAL A N 1
ATOM 1463 C CA . VAL A 1 184 ? -1.113 -6.042 36.540 1.00 76.19 184 VAL A CA 1
ATOM 1464 C C . VAL A 1 184 ? -1.938 -5.596 37.747 1.00 76.19 184 VAL A C 1
ATOM 1466 O O . VAL A 1 184 ? -1.397 -5.479 38.845 1.00 76.19 184 VAL A O 1
ATOM 1469 N N . SER A 1 185 ? -3.242 -5.368 37.575 1.00 67.00 185 SER A N 1
ATOM 1470 C CA . SER A 1 185 ? -4.133 -5.000 38.673 1.00 67.00 185 SER A CA 1
ATOM 1471 C C . SER A 1 185 ? -4.247 -6.129 39.693 1.00 67.00 185 SER A C 1
ATOM 1473 O O . SER A 1 185 ? -4.115 -5.862 40.881 1.00 67.00 185 SER A O 1
ATOM 1475 N N . THR A 1 186 ? -4.433 -7.382 39.268 1.00 68.38 186 THR A N 1
AT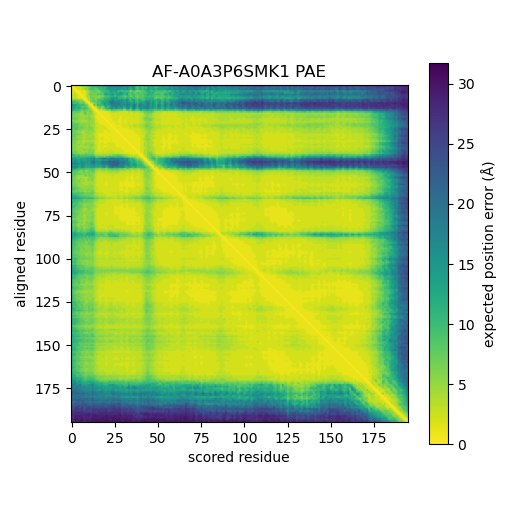OM 1476 C CA . THR A 1 186 ? -4.510 -8.521 40.196 1.00 68.38 186 THR A CA 1
ATOM 1477 C C . THR A 1 186 ? -3.194 -8.743 40.934 1.00 68.38 186 THR A C 1
ATOM 1479 O O . THR A 1 186 ? -3.212 -8.905 42.151 1.00 68.38 186 THR A O 1
ATOM 1482 N N . TYR A 1 187 ? -2.047 -8.651 40.247 1.00 67.62 187 TYR A N 1
ATOM 1483 C CA . TYR A 1 187 ? -0.738 -8.772 40.899 1.00 67.62 187 TYR A CA 1
ATOM 1484 C C . TYR A 1 187 ? -0.471 -7.630 41.892 1.00 67.62 187 TYR A C 1
ATOM 1486 O O . TYR A 1 187 ? 0.002 -7.875 42.999 1.00 67.62 187 TYR A O 1
ATOM 1494 N N . ASN A 1 188 ? -0.809 -6.384 41.547 1.00 60.84 188 ASN A N 1
ATOM 1495 C CA . ASN A 1 188 ? -0.631 -5.246 42.456 1.00 60.84 188 ASN A CA 1
ATOM 1496 C C . ASN A 1 188 ? -1.606 -5.263 43.645 1.00 60.84 188 ASN A C 1
ATOM 1498 O O . ASN A 1 188 ? -1.263 -4.764 44.719 1.00 60.84 188 ASN A O 1
ATOM 1502 N N . CYS A 1 189 ? -2.804 -5.831 43.484 1.00 58.19 189 CYS A N 1
ATOM 1503 C CA . CYS A 1 189 ? -3.748 -6.032 44.582 1.00 58.19 189 CYS A CA 1
ATOM 1504 C C . CYS A 1 189 ? -3.270 -7.118 45.560 1.00 58.19 189 CYS A C 1
ATOM 1506 O O . CYS A 1 189 ? -3.329 -6.895 46.767 1.00 58.19 189 CYS A O 1
ATOM 1508 N N . ASP A 1 190 ? -2.724 -8.235 45.068 1.00 55.41 190 ASP A N 1
ATOM 1509 C CA . ASP A 1 190 ? -2.206 -9.321 45.918 1.00 55.41 190 ASP A CA 1
ATOM 1510 C C . ASP A 1 190 ? -0.977 -8.909 46.748 1.00 55.41 190 ASP A C 1
ATOM 1512 O O . ASP A 1 190 ? -0.796 -9.378 47.874 1.00 55.41 190 ASP A O 1
ATOM 1516 N N . PHE A 1 191 ? -0.148 -7.991 46.238 1.00 52.25 191 PHE A N 1
ATOM 1517 C CA . PHE A 1 191 ? 1.005 -7.463 46.977 1.00 52.25 191 PHE A CA 1
ATOM 1518 C C . PHE A 1 191 ? 0.652 -6.364 47.991 1.00 52.25 191 PHE A C 1
ATOM 1520 O O . PHE A 1 191 ? 1.379 -6.191 48.967 1.00 52.25 191 PHE A O 1
ATOM 1527 N N . ARG A 1 192 ? -0.462 -5.639 47.819 1.00 52.66 192 ARG A N 1
ATOM 1528 C CA . ARG A 1 192 ? -0.913 -4.619 48.790 1.00 52.66 192 ARG A CA 1
ATOM 1529 C C . ARG A 1 192 ? -1.712 -5.183 49.971 1.00 52.66 192 ARG A C 1
ATOM 1531 O O . ARG A 1 192 ? -1.974 -4.439 50.906 1.00 52.66 192 ARG A O 1
ATOM 1538 N N . GLY A 1 193 ? -2.074 -6.467 49.947 1.00 48.91 193 GLY A N 1
ATOM 1539 C CA . GLY A 1 193 ? -2.765 -7.158 51.046 1.00 48.91 193 GLY A CA 1
ATOM 1540 C C . GLY A 1 193 ? -1.862 -7.973 51.985 1.00 48.91 193 GLY A C 1
ATOM 1541 O O . GLY A 1 193 ? -2.387 -8.681 52.840 1.00 48.91 193 GLY A O 1
ATOM 1542 N N . ARG A 1 194 ? -0.529 -7.930 51.821 1.00 50.25 194 ARG A N 1
ATOM 1543 C CA . ARG A 1 194 ? 0.446 -8.687 52.639 1.00 50.25 194 ARG A CA 1
ATOM 1544 C C . ARG A 1 194 ? 1.528 -7.805 53.279 1.00 50.25 194 ARG A C 1
ATOM 1546 O O . ARG A 1 194 ? 2.709 -8.150 53.225 1.00 50.25 194 ARG A O 1
ATOM 1553 N N . LEU A 1 195 ? 1.127 -6.685 53.877 1.00 42.84 195 LEU A N 1
ATOM 1554 C CA . LEU A 1 195 ? 1.924 -5.926 54.849 1.00 42.84 195 LEU A CA 1
ATOM 1555 C C . LEU A 1 195 ? 1.061 -5.597 56.064 1.00 42.84 195 LEU A C 1
ATOM 1557 O O . LEU A 1 195 ? -0.108 -5.208 55.843 1.00 42.84 195 LEU A O 1
#

Secondary structure (DSSP, 8-state):
-HHHHHHHT-SSTTSHHHHHHH-S-HHHHHHHHHHHHHHHHH--TT-HHHHHHHHHHHHHHTTSTT--HHHHHHHHHHHHHHHHH-GGGHHHHHHHHHHHHHHHHH-SS--HHHHHHHHHHHHHHHHHSHHHHHHHHHHHHHHHHHHTT-SSHHHHHHHHHHHHHHHHHHHHHHHHHHHHHHHHHHHHHHHHT--

Mean predicted aligned error: 7.32 Å

Sequence (195 aa):
MQEFISFLDTKSEQSAVHECIYSPDLDEKKAGIFLIVCLAETSIDGESNRVVRFANFLLKVLTMPNMDEAGMELATRALAFLIQTSKSYAAELVEKCLDQCLEWLEEPTRNEQRRLASVLLARELAMFTSTSFFLRANVFFKSIFTVIRDPKPQVRVASINALHAALTITSQREAKLKTEWYTVSTYNCDFRGRL

InterPro domains:
  IPR011989 Armadillo-like helical [G3DSA:1.25.10.10] (10-180)
  IPR016024 Armadillo-type fold [SSF48371] (16-168)

Organism: Cylicostephanus goldi (NCBI:txid71465)

pLDDT: mean 87.35, std 13.86, range [42.84, 98.62]